Protein AF-A0A1W1DWA9-F1 (afdb_monomer_lite)

Radius of gyration: 19.68 Å; chains: 1; bounding box: 43×54×52 Å

Structure (mmCIF, N/CA/C/O backbone):
data_AF-A0A1W1DWA9-F1
#
_entry.id   AF-A0A1W1DWA9-F1
#
loop_
_atom_site.group_PDB
_atom_site.id
_atom_site.type_symbol
_atom_site.label_atom_id
_atom_site.label_alt_id
_atom_site.label_comp_id
_atom_site.label_asym_id
_atom_site.label_entity_id
_atom_site.label_seq_id
_atom_site.pdbx_PDB_ins_code
_atom_site.Cartn_x
_atom_site.Cartn_y
_atom_site.Cartn_z
_atom_site.occupancy
_atom_site.B_iso_or_equiv
_atom_site.auth_seq_id
_atom_site.auth_comp_id
_atom_site.auth_asym_id
_atom_site.auth_atom_id
_atom_site.pdbx_PDB_model_num
ATOM 1 N N . MET A 1 1 ? 14.592 -28.188 -2.098 1.00 59.09 1 MET A N 1
ATOM 2 C CA . MET A 1 1 ? 14.121 -27.737 -0.768 1.00 59.09 1 MET A CA 1
ATOM 3 C C . MET A 1 1 ? 12.670 -28.142 -0.540 1.00 59.09 1 MET A C 1
ATOM 5 O O . MET A 1 1 ? 12.409 -28.670 0.526 1.00 59.09 1 MET A O 1
ATOM 9 N N . GLY A 1 2 ? 11.784 -28.010 -1.541 1.00 69.12 2 GLY A N 1
ATOM 10 C CA . GLY A 1 2 ? 10.411 -28.552 -1.508 1.00 69.12 2 GLY A CA 1
ATOM 11 C C . GLY A 1 2 ? 10.329 -30.020 -1.074 1.00 69.12 2 GLY A C 1
ATOM 12 O O . GLY A 1 2 ? 9.732 -30.290 -0.046 1.00 69.12 2 GLY A O 1
ATOM 13 N N . ASP A 1 3 ? 11.073 -30.928 -1.719 1.00 77.44 3 ASP A N 1
ATOM 14 C CA . ASP A 1 3 ? 11.082 -32.356 -1.337 1.00 77.44 3 ASP A CA 1
ATOM 15 C C . ASP A 1 3 ? 11.445 -32.626 0.137 1.00 77.44 3 ASP A C 1
ATOM 17 O O . ASP A 1 3 ? 11.017 -33.627 0.705 1.00 77.44 3 ASP A O 1
ATOM 21 N N . LEU A 1 4 ? 12.239 -31.745 0.763 1.00 78.56 4 LEU A N 1
ATOM 22 C CA . LEU A 1 4 ? 12.633 -31.853 2.174 1.00 78.56 4 LEU A CA 1
ATOM 23 C C . LEU A 1 4 ? 11.559 -31.304 3.128 1.00 78.56 4 LEU A C 1
ATOM 25 O O . LEU A 1 4 ? 11.488 -31.730 4.277 1.00 78.56 4 LEU A O 1
ATOM 29 N N . LEU A 1 5 ? 10.760 -30.336 2.673 1.00 79.81 5 LEU A N 1
ATOM 30 C CA . LEU A 1 5 ? 9.590 -29.842 3.404 1.00 79.81 5 LEU A CA 1
ATOM 31 C C . LEU A 1 5 ? 8.450 -30.860 3.306 1.00 79.81 5 LEU A C 1
ATOM 33 O O . LEU A 1 5 ? 7.840 -31.201 4.316 1.00 79.81 5 LEU A O 1
ATOM 37 N N . ASP A 1 6 ? 8.222 -31.400 2.107 1.00 79.19 6 ASP A N 1
ATOM 38 C CA . ASP A 1 6 ? 7.145 -32.350 1.819 1.00 79.19 6 ASP A CA 1
ATOM 39 C C . ASP A 1 6 ? 7.340 -33.679 2.552 1.00 79.19 6 ASP A C 1
ATOM 41 O O . ASP A 1 6 ? 6.387 -34.251 3.081 1.00 79.19 6 ASP A O 1
ATOM 45 N N . ASN A 1 7 ? 8.584 -34.160 2.647 1.00 86.00 7 ASN A N 1
ATOM 46 C CA . ASN A 1 7 ? 8.911 -35.346 3.439 1.00 86.00 7 ASN A CA 1
ATOM 47 C C . ASN A 1 7 ? 9.147 -35.040 4.933 1.00 86.00 7 ASN A C 1
ATOM 49 O O . ASN A 1 7 ? 9.609 -35.919 5.662 1.00 86.00 7 ASN A O 1
ATOM 53 N N . GLN A 1 8 ? 8.861 -33.807 5.373 1.00 77.81 8 GLN A N 1
ATOM 54 C CA . GLN A 1 8 ? 9.018 -33.317 6.748 1.00 77.81 8 GLN A CA 1
ATOM 55 C C . GLN A 1 8 ? 10.433 -33.484 7.327 1.00 77.81 8 GLN A C 1
ATOM 57 O O . GLN A 1 8 ? 10.616 -33.483 8.544 1.00 77.81 8 GLN A O 1
ATOM 62 N N . SER A 1 9 ? 11.456 -33.614 6.477 1.00 80.88 9 SER A N 1
ATOM 63 C CA . SER A 1 9 ? 12.855 -33.658 6.924 1.00 80.88 9 SER A CA 1
ATOM 64 C C . SER A 1 9 ? 13.345 -32.296 7.413 1.00 80.88 9 SER A C 1
ATOM 66 O O . SER A 1 9 ? 14.311 -32.236 8.173 1.00 80.88 9 SER A O 1
ATOM 68 N N . ILE A 1 10 ? 12.704 -31.206 6.979 1.00 80.75 10 ILE A N 1
ATOM 69 C CA . ILE A 1 10 ? 12.910 -29.848 7.491 1.00 80.75 10 ILE A CA 1
ATOM 70 C C . ILE A 1 10 ? 11.557 -29.167 7.738 1.00 80.75 10 ILE A C 1
ATOM 72 O O . ILE A 1 10 ? 10.589 -29.428 7.026 1.00 80.75 10 ILE A O 1
ATOM 76 N N . SER A 1 11 ? 11.502 -28.259 8.712 1.00 80.81 11 SER A N 1
ATOM 77 C CA . SER A 1 11 ? 10.389 -27.327 8.921 1.00 80.81 11 SER A CA 1
ATOM 78 C C . SER A 1 11 ? 10.879 -25.885 8.769 1.00 80.81 11 SER A C 1
ATOM 80 O O . SER A 1 11 ? 12.050 -25.584 9.008 1.00 80.81 11 SER A O 1
ATOM 82 N N . ILE A 1 12 ? 9.988 -24.990 8.341 1.00 76.38 12 ILE A N 1
ATOM 83 C CA . ILE A 1 12 ? 10.240 -23.546 8.301 1.00 76.38 12 ILE A CA 1
ATOM 84 C C . ILE A 1 12 ? 9.225 -22.881 9.224 1.00 76.38 12 ILE A C 1
ATOM 86 O O . ILE A 1 12 ? 8.021 -22.971 8.991 1.00 76.38 12 ILE A O 1
ATOM 90 N N . GLU A 1 13 ? 9.721 -22.197 10.251 1.00 75.50 13 GLU A N 1
ATOM 91 C CA . GLU A 1 13 ? 8.924 -21.344 11.131 1.00 75.50 13 GLU A CA 1
ATOM 92 C C . GLU A 1 13 ? 9.212 -19.879 10.793 1.00 75.50 13 GLU A C 1
ATOM 94 O O . GLU A 1 13 ? 10.367 -19.452 10.742 1.00 75.50 13 GLU A O 1
ATOM 99 N N . ASN A 1 14 ? 8.164 -19.100 10.525 1.00 65.12 14 ASN A N 1
ATOM 100 C CA . ASN A 1 14 ? 8.302 -17.672 10.266 1.00 65.12 14 ASN A CA 1
ATOM 101 C C . ASN A 1 14 ? 8.063 -16.897 11.566 1.00 65.12 14 ASN A C 1
ATOM 103 O O . ASN A 1 14 ? 6.956 -16.894 12.100 1.00 65.12 14 ASN A O 1
ATOM 107 N N . HIS A 1 15 ? 9.098 -16.226 12.066 1.00 69.94 15 HIS A N 1
ATOM 108 C CA . HIS A 1 15 ? 9.027 -15.412 13.279 1.00 69.94 15 HIS A CA 1
ATOM 109 C C . HIS A 1 15 ? 8.660 -13.965 12.931 1.00 69.94 15 HIS A C 1
ATOM 111 O O . HIS A 1 15 ? 9.479 -13.053 13.058 1.00 69.94 15 HIS A O 1
ATOM 117 N N . ILE A 1 16 ? 7.426 -13.759 12.464 1.00 67.25 16 ILE A N 1
ATOM 118 C CA . ILE A 1 16 ? 6.889 -12.411 12.252 1.00 67.25 16 ILE A CA 1
ATOM 119 C C . ILE A 1 16 ? 6.524 -11.828 13.619 1.00 67.25 16 ILE A C 1
ATOM 121 O O . ILE A 1 16 ? 5.722 -12.400 14.355 1.00 67.25 16 ILE A O 1
ATOM 125 N N . THR A 1 17 ? 7.116 -10.687 13.958 1.00 67.12 17 THR A N 1
ATOM 126 C CA . THR A 1 17 ? 6.734 -9.881 15.125 1.00 67.12 17 THR A CA 1
ATOM 127 C C . THR A 1 17 ? 6.211 -8.528 14.653 1.00 67.12 17 THR A C 1
ATOM 129 O O . THR A 1 17 ? 6.457 -8.140 13.510 1.00 67.12 17 THR A O 1
ATOM 132 N N . PHE A 1 18 ? 5.524 -7.786 15.530 1.00 62.16 18 PHE A N 1
ATOM 133 C CA . PHE A 1 18 ? 5.069 -6.420 15.231 1.00 62.16 18 PHE A CA 1
ATOM 134 C C . PHE A 1 18 ? 6.214 -5.519 14.734 1.00 62.16 18 PHE A C 1
ATOM 136 O O . PHE A 1 18 ? 6.039 -4.764 13.784 1.00 62.16 18 PHE A O 1
ATOM 143 N N . ASP A 1 19 ? 7.407 -5.667 15.314 1.00 59.59 19 ASP A N 1
ATOM 144 C CA . ASP A 1 19 ? 8.582 -4.859 14.969 1.00 59.59 19 ASP A CA 1
ATOM 145 C C . ASP A 1 19 ? 9.379 -5.405 13.771 1.00 59.59 19 ASP A C 1
ATOM 147 O O . ASP A 1 19 ? 10.327 -4.765 13.309 1.00 59.59 19 ASP A O 1
ATOM 151 N N . ASN A 1 20 ? 9.033 -6.594 13.260 1.00 66.50 20 ASN A N 1
ATOM 152 C CA . ASN A 1 20 ? 9.785 -7.268 12.207 1.00 66.50 20 ASN A CA 1
ATOM 153 C C . ASN A 1 20 ? 8.895 -7.744 11.053 1.00 66.50 20 ASN A C 1
ATOM 155 O O . ASN A 1 20 ? 8.665 -8.936 10.847 1.00 66.50 20 ASN A O 1
ATOM 159 N N . LEU A 1 21 ? 8.483 -6.784 10.226 1.00 70.75 21 LEU A N 1
ATOM 160 C CA . LEU A 1 21 ? 7.798 -7.029 8.952 1.00 70.75 21 LEU A CA 1
ATOM 161 C C . LEU A 1 21 ? 8.767 -7.337 7.793 1.00 70.75 21 LEU A C 1
ATOM 163 O O . LEU A 1 21 ? 8.367 -7.338 6.625 1.00 70.75 21 LEU A O 1
ATOM 167 N N . SER A 1 22 ? 10.051 -7.597 8.081 1.00 77.56 22 SER A N 1
ATOM 168 C CA . SER A 1 22 ? 11.055 -7.855 7.038 1.00 77.56 22 SER A CA 1
ATOM 169 C C . SER A 1 22 ? 10.714 -9.078 6.186 1.00 77.56 22 SER A C 1
ATOM 171 O O . SER A 1 22 ? 10.992 -9.053 4.991 1.00 77.56 22 SER A O 1
ATOM 173 N N . SER A 1 23 ? 10.034 -10.085 6.747 1.00 82.75 23 SER A N 1
ATOM 174 C CA . SER A 1 23 ? 9.575 -11.269 6.011 1.00 82.75 23 SER A CA 1
ATOM 175 C C . SER A 1 23 ? 8.598 -10.917 4.885 1.00 82.75 23 SER A C 1
ATOM 177 O O . SER A 1 23 ? 8.730 -11.439 3.781 1.00 82.75 23 SER A O 1
ATOM 179 N N . VAL A 1 24 ? 7.648 -10.006 5.130 1.00 85.31 24 VAL A N 1
ATOM 180 C CA . VAL A 1 24 ? 6.673 -9.570 4.111 1.00 85.31 24 VAL A CA 1
ATOM 181 C C . VAL A 1 24 ? 7.372 -8.749 3.030 1.00 85.31 24 V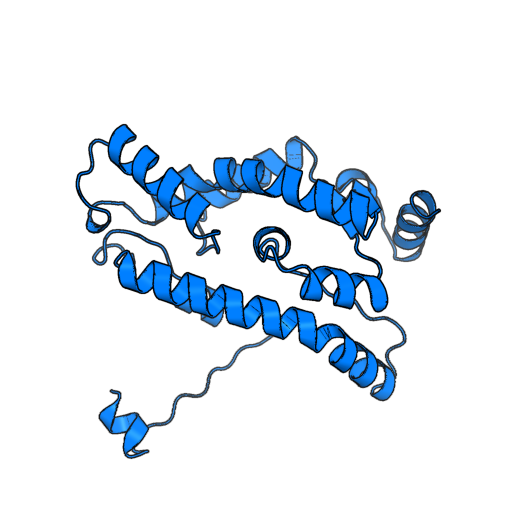AL A C 1
ATOM 183 O O . VAL A 1 24 ? 7.162 -8.976 1.843 1.00 85.31 24 VAL A O 1
ATOM 186 N N . SER A 1 25 ? 8.266 -7.846 3.437 1.00 87.25 25 SER A N 1
ATOM 187 C CA . SER A 1 25 ? 9.081 -7.047 2.515 1.00 87.25 25 SER A CA 1
ATOM 188 C C . SER A 1 25 ? 9.969 -7.930 1.623 1.00 87.25 25 SER A C 1
ATOM 190 O O . SER A 1 25 ? 9.995 -7.769 0.403 1.00 87.25 25 SER A O 1
ATOM 192 N N . ALA A 1 26 ? 10.650 -8.918 2.212 1.00 88.31 26 ALA A N 1
ATOM 193 C CA . ALA A 1 26 ? 11.493 -9.871 1.495 1.00 88.31 26 ALA A CA 1
ATOM 194 C C . ALA A 1 26 ? 10.686 -10.768 0.547 1.00 88.31 26 ALA A C 1
ATOM 196 O O . ALA A 1 26 ? 11.154 -11.067 -0.552 1.00 88.31 26 ALA A O 1
ATOM 197 N N . PHE A 1 27 ? 9.476 -11.171 0.951 1.00 92.81 27 PHE A N 1
ATOM 198 C CA . PHE A 1 27 ? 8.551 -11.873 0.070 1.00 92.81 27 PHE A CA 1
ATOM 199 C C . PHE A 1 27 ? 8.193 -10.997 -1.130 1.00 92.81 27 PHE A C 1
ATOM 201 O O . PHE A 1 27 ? 8.440 -11.409 -2.255 1.00 92.81 27 PHE A O 1
ATOM 208 N N . LEU A 1 28 ? 7.691 -9.782 -0.915 1.00 94.69 28 LEU A N 1
ATOM 209 C CA . LEU A 1 28 ? 7.229 -8.915 -1.999 1.00 94.69 28 LEU A CA 1
ATOM 210 C C . LEU A 1 28 ? 8.341 -8.609 -3.016 1.00 94.69 28 LEU A C 1
ATOM 212 O O . LEU A 1 28 ? 8.139 -8.719 -4.224 1.00 94.69 28 LEU A O 1
ATOM 216 N N . GLY A 1 29 ? 9.545 -8.315 -2.518 1.00 96.31 29 GLY A N 1
ATOM 217 C CA . GLY A 1 29 ? 10.725 -8.076 -3.342 1.00 96.31 29 GLY A CA 1
ATOM 218 C C . GLY A 1 29 ? 10.607 -6.838 -4.237 1.00 96.31 29 GLY A C 1
ATOM 219 O O . GLY A 1 29 ? 9.769 -5.961 -4.039 1.00 96.31 29 GLY A O 1
ATOM 220 N N . LYS A 1 30 ? 11.505 -6.730 -5.215 1.00 97.81 30 LYS A N 1
ATOM 221 C CA . LYS A 1 30 ? 11.533 -5.622 -6.180 1.00 97.81 30 LYS A CA 1
ATOM 222 C C . LYS A 1 30 ? 11.677 -6.200 -7.574 1.00 97.81 30 LYS A C 1
ATOM 224 O O . LYS A 1 30 ? 12.456 -7.126 -7.761 1.00 97.81 30 LYS A O 1
ATOM 229 N N . VAL A 1 31 ? 10.964 -5.658 -8.548 1.00 98.19 31 VAL A N 1
ATOM 230 C CA . VAL A 1 31 ? 11.095 -6.085 -9.943 1.00 98.19 31 VAL A CA 1
ATOM 231 C C . VAL A 1 31 ? 12.438 -5.640 -10.529 1.00 98.19 31 VAL A C 1
ATOM 233 O O . VAL A 1 31 ? 12.892 -4.528 -10.263 1.00 98.19 31 VAL A O 1
ATOM 236 N N . GLY A 1 32 ? 13.080 -6.494 -11.326 1.00 98.06 32 GLY A N 1
ATOM 237 C CA . GLY A 1 32 ? 14.270 -6.113 -12.086 1.00 98.06 32 GLY A CA 1
ATOM 238 C C . GLY A 1 32 ? 15.324 -7.208 -12.172 1.00 98.06 32 GLY A C 1
ATOM 239 O O . GLY A 1 32 ? 15.013 -8.396 -12.126 1.00 98.06 32 GLY A O 1
ATOM 240 N N . ASN A 1 33 ? 16.581 -6.799 -12.313 1.00 98.12 33 ASN A N 1
ATOM 241 C CA . ASN A 1 33 ? 17.725 -7.676 -12.521 1.00 98.12 33 ASN A CA 1
ATOM 242 C C . ASN A 1 33 ? 17.946 -8.648 -11.339 1.00 98.12 33 ASN A C 1
ATOM 244 O O . ASN A 1 33 ? 18.290 -8.188 -10.244 1.00 98.12 33 ASN A O 1
ATOM 248 N N . PRO A 1 34 ? 17.844 -9.978 -11.549 1.00 96.69 34 PRO A N 1
ATOM 249 C CA . PRO A 1 34 ? 18.098 -10.976 -10.507 1.00 96.69 34 PRO A CA 1
ATOM 250 C C . PRO A 1 34 ? 19.500 -10.923 -9.894 1.00 96.69 34 PRO A C 1
ATOM 252 O O . PRO A 1 34 ? 19.655 -11.171 -8.701 1.00 96.69 34 PRO A O 1
ATOM 255 N N . GLU A 1 35 ? 20.517 -10.529 -10.663 1.00 96.88 35 GLU A N 1
ATOM 256 C CA . GLU A 1 35 ? 21.892 -10.374 -10.165 1.00 96.88 35 GLU A CA 1
ATOM 257 C C . GLU A 1 35 ? 22.036 -9.194 -9.189 1.00 96.88 35 G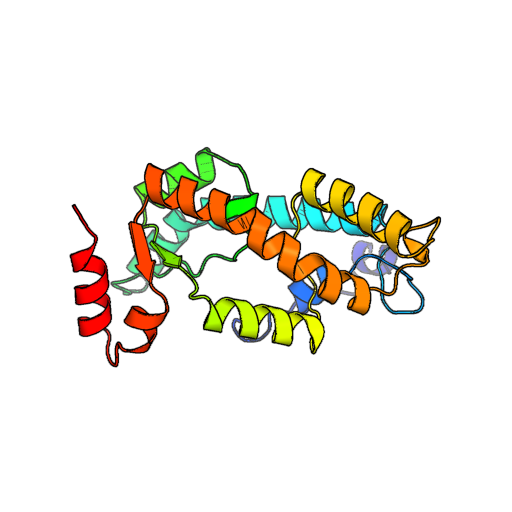LU A C 1
ATOM 259 O O . GLU A 1 35 ? 23.009 -9.114 -8.444 1.00 96.88 35 GLU A O 1
ATOM 264 N N . GLN A 1 36 ? 21.053 -8.289 -9.164 1.00 96.56 36 GLN A N 1
ATOM 265 C CA . GLN A 1 36 ? 20.973 -7.147 -8.248 1.00 96.56 36 GLN A CA 1
ATOM 266 C C . GLN A 1 36 ? 19.874 -7.333 -7.187 1.00 96.56 36 GLN A C 1
ATOM 268 O O . GLN A 1 36 ? 19.433 -6.366 -6.569 1.00 96.56 36 GLN A O 1
ATOM 273 N N . GLY A 1 37 ? 19.409 -8.571 -6.979 1.00 94.88 37 GLY A N 1
ATOM 274 C CA . GLY A 1 37 ? 18.348 -8.888 -6.019 1.00 94.88 37 GLY A CA 1
ATOM 275 C C . GLY A 1 37 ? 16.935 -8.551 -6.506 1.00 94.88 37 GLY A C 1
ATOM 276 O O . GLY A 1 37 ? 16.020 -8.435 -5.690 1.00 94.88 37 GLY A O 1
ATOM 277 N N . GLY A 1 38 ? 16.757 -8.365 -7.815 1.00 97.38 38 GLY A N 1
ATOM 278 C CA . GLY A 1 38 ? 15.457 -8.187 -8.451 1.00 97.38 38 GLY A CA 1
ATOM 279 C C . GLY A 1 38 ? 14.724 -9.504 -8.707 1.00 97.38 38 GLY A C 1
ATOM 280 O O . GLY A 1 38 ? 15.312 -10.583 -8.745 1.00 97.38 38 GLY A O 1
ATOM 281 N N . LEU A 1 39 ? 13.417 -9.412 -8.906 1.00 98.19 39 LEU A N 1
ATOM 282 C CA . LEU A 1 39 ? 12.557 -10.515 -9.303 1.00 98.19 39 LEU A CA 1
ATOM 283 C C . LEU A 1 39 ? 12.224 -10.410 -10.799 1.00 98.19 39 LEU A C 1
ATOM 285 O O . LEU A 1 39 ? 11.939 -9.307 -11.285 1.00 98.19 39 LEU A O 1
ATOM 289 N N . PRO A 1 40 ? 12.200 -11.545 -11.526 1.00 97.19 40 PRO A N 1
ATOM 290 C CA . PRO A 1 40 ? 11.576 -11.616 -12.842 1.00 97.19 40 PRO A CA 1
ATOM 291 C C . PRO A 1 40 ? 10.125 -11.125 -12.788 1.00 97.19 40 PRO A C 1
ATOM 293 O O . PRO A 1 40 ? 9.449 -11.313 -11.777 1.00 97.19 40 PRO A O 1
ATOM 296 N N . ILE A 1 41 ? 9.638 -10.527 -13.879 1.00 96.88 41 ILE A N 1
ATOM 297 C CA . ILE A 1 41 ? 8.304 -9.907 -13.919 1.00 96.88 41 ILE A CA 1
ATOM 298 C C . ILE A 1 41 ? 7.182 -10.873 -13.522 1.00 96.88 41 ILE A C 1
ATOM 300 O O . ILE A 1 41 ? 6.345 -10.504 -12.709 1.00 96.88 41 ILE A O 1
ATOM 304 N N . ASP A 1 42 ? 7.206 -12.111 -14.018 1.00 97.12 42 ASP A N 1
ATOM 305 C CA . ASP A 1 42 ? 6.148 -13.091 -13.743 1.00 97.12 42 ASP A CA 1
ATOM 306 C C . ASP A 1 42 ? 6.073 -13.441 -12.251 1.00 97.12 42 ASP A C 1
ATOM 308 O O . ASP A 1 42 ? 4.993 -13.453 -11.662 1.00 97.12 42 ASP A O 1
ATOM 312 N N . GLU A 1 43 ? 7.231 -13.648 -11.618 1.00 97.94 43 GLU A N 1
ATOM 313 C CA . GLU A 1 43 ? 7.325 -13.916 -10.182 1.00 97.94 43 GLU A CA 1
ATOM 314 C C . GLU A 1 43 ? 6.908 -12.687 -9.368 1.00 97.94 43 GLU A C 1
ATOM 316 O O . GLU A 1 43 ? 6.141 -12.803 -8.415 1.00 97.94 43 GLU A O 1
ATOM 321 N N . PHE A 1 44 ? 7.362 -11.493 -9.759 1.00 98.25 44 PHE A N 1
ATOM 322 C CA . PHE A 1 44 ? 6.975 -10.255 -9.091 1.00 98.25 44 PHE A CA 1
ATOM 323 C C . PHE A 1 44 ? 5.455 -10.048 -9.146 1.00 98.25 44 PHE A C 1
ATOM 325 O O . PHE A 1 44 ? 4.819 -9.881 -8.110 1.00 98.25 44 PHE A O 1
ATOM 332 N N . THR A 1 45 ? 4.842 -10.142 -10.328 1.00 97.81 45 THR A N 1
ATOM 333 C CA . THR A 1 45 ? 3.388 -10.017 -10.510 1.00 97.81 45 THR A CA 1
ATOM 334 C C . THR A 1 45 ? 2.610 -11.099 -9.759 1.00 97.81 45 THR A C 1
ATOM 336 O O . THR A 1 45 ? 1.552 -10.815 -9.187 1.00 97.81 45 THR A O 1
ATOM 339 N N . HIS A 1 46 ? 3.128 -12.327 -9.697 1.00 98.12 46 HIS A N 1
ATOM 340 C CA . HIS A 1 46 ? 2.524 -13.385 -8.894 1.00 98.12 46 HIS A CA 1
ATOM 341 C C . HIS A 1 46 ? 2.502 -13.017 -7.402 1.00 98.12 46 HIS A C 1
ATOM 343 O O . HIS A 1 46 ? 1.443 -13.058 -6.773 1.00 98.12 46 HIS A O 1
ATOM 349 N N . ARG A 1 47 ? 3.632 -12.562 -6.846 1.00 97.94 47 ARG A N 1
ATOM 350 C CA . ARG A 1 47 ? 3.713 -12.139 -5.437 1.00 97.94 47 ARG A CA 1
ATOM 351 C C . ARG A 1 47 ? 2.867 -10.908 -5.134 1.00 97.94 47 ARG A C 1
ATOM 353 O O . ARG A 1 47 ? 2.244 -10.854 -4.077 1.00 97.94 47 ARG A O 1
ATOM 360 N N . GLN A 1 48 ? 2.782 -9.963 -6.070 1.00 97.75 48 GLN A N 1
ATOM 361 C CA . GLN A 1 48 ? 1.869 -8.820 -5.998 1.00 97.75 48 GLN A CA 1
ATOM 362 C C . GLN A 1 48 ? 0.406 -9.268 -5.859 1.00 97.75 48 GLN A C 1
ATOM 364 O O . GLN A 1 48 ? -0.332 -8.722 -5.041 1.00 97.75 48 GLN A O 1
ATOM 369 N N . THR A 1 49 ? 0.001 -10.287 -6.621 1.00 97.12 49 THR A N 1
ATOM 370 C CA . THR A 1 49 ? -1.359 -10.846 -6.573 1.00 97.12 49 THR A CA 1
ATOM 371 C C . THR A 1 49 ? -1.637 -11.512 -5.228 1.00 97.12 49 THR A C 1
ATOM 373 O O . THR A 1 49 ? -2.633 -11.192 -4.586 1.00 97.12 49 THR A O 1
ATOM 376 N N . LEU A 1 50 ? -0.717 -12.360 -4.757 1.00 97.38 50 LEU A N 1
ATOM 377 C CA . LEU A 1 50 ? -0.834 -13.013 -3.450 1.00 97.38 50 LEU A CA 1
ATOM 378 C C . LEU A 1 50 ? -0.888 -12.000 -2.301 1.00 97.38 50 LEU A C 1
ATOM 380 O O . LEU A 1 50 ? -1.673 -12.159 -1.370 1.00 97.38 50 LEU A O 1
ATOM 384 N N . HIS A 1 51 ? -0.083 -10.936 -2.369 1.00 95.88 51 HIS A N 1
ATOM 385 C CA . HIS A 1 51 ? -0.125 -9.865 -1.377 1.00 95.88 51 HIS A CA 1
ATOM 386 C C . HIS A 1 51 ? -1.475 -9.142 -1.385 1.00 95.88 51 HIS A C 1
ATOM 388 O O . HIS A 1 51 ? -2.045 -8.938 -0.321 1.00 95.88 51 HIS A O 1
ATOM 394 N N . ARG A 1 52 ? -2.031 -8.821 -2.563 1.00 96.38 52 ARG A N 1
ATOM 395 C CA . ARG A 1 52 ? -3.373 -8.224 -2.668 1.00 96.38 52 ARG A CA 1
ATOM 396 C C . ARG A 1 52 ? -4.440 -9.115 -2.032 1.00 96.38 52 ARG A C 1
ATOM 398 O O . ARG A 1 52 ? -5.283 -8.617 -1.296 1.00 96.38 52 ARG A O 1
ATOM 405 N N . GLU A 1 53 ? -4.421 -10.414 -2.321 1.00 96.56 53 GLU A N 1
ATOM 406 C CA . GLU A 1 53 ? -5.369 -11.375 -1.741 1.00 96.56 53 GLU A CA 1
ATOM 407 C C . GLU A 1 53 ? -5.240 -11.442 -0.214 1.00 96.56 53 GLU A C 1
ATOM 409 O O . GLU A 1 53 ? -6.247 -11.422 0.496 1.00 96.56 53 GLU A O 1
ATOM 414 N N . ALA A 1 54 ? -4.007 -11.466 0.298 1.00 95.00 54 ALA A N 1
ATOM 415 C CA . ALA A 1 54 ? -3.745 -11.439 1.731 1.00 95.00 54 ALA A CA 1
ATOM 416 C C . ALA A 1 54 ? -4.235 -10.136 2.385 1.00 95.00 54 ALA A C 1
ATOM 418 O O . ALA A 1 54 ? -4.875 -10.195 3.432 1.00 95.00 54 ALA A O 1
ATOM 419 N N . GLU A 1 55 ? -3.995 -8.979 1.765 1.00 95.56 55 GLU A N 1
ATOM 420 C CA . GLU A 1 55 ? -4.470 -7.676 2.246 1.00 95.56 55 GLU A CA 1
ATOM 421 C C . GLU A 1 55 ? -6.003 -7.609 2.281 1.00 95.56 55 GLU A C 1
ATOM 423 O O . GLU A 1 55 ? -6.569 -7.194 3.289 1.00 95.56 55 GLU A O 1
ATOM 428 N N . VAL A 1 56 ? -6.689 -8.077 1.228 1.00 97.38 56 VAL A N 1
ATOM 429 C CA . VAL A 1 56 ? -8.163 -8.148 1.192 1.00 97.38 56 VAL A CA 1
ATOM 430 C C . VAL A 1 56 ? -8.694 -8.980 2.356 1.00 97.38 56 VAL A C 1
ATOM 432 O O . VAL A 1 56 ? -9.545 -8.506 3.106 1.00 97.38 56 VAL A O 1
ATOM 435 N N . ASN A 1 57 ? -8.170 -10.194 2.543 1.00 97.00 57 ASN A N 1
ATOM 436 C CA . ASN A 1 57 ? -8.606 -11.063 3.637 1.00 97.00 57 ASN A CA 1
ATOM 437 C C . ASN A 1 57 ? -8.303 -10.440 5.008 1.00 97.00 57 ASN A C 1
ATOM 439 O O . ASN A 1 57 ? -9.166 -10.432 5.878 1.00 97.00 57 ASN A O 1
ATOM 443 N N . THR A 1 58 ? -7.126 -9.829 5.172 1.00 95.31 58 THR A N 1
ATOM 444 C CA . THR A 1 58 ? -6.728 -9.162 6.423 1.00 95.31 58 THR A CA 1
ATOM 445 C C . THR A 1 58 ? -7.689 -8.030 6.786 1.00 95.31 58 THR A C 1
ATOM 447 O O . THR A 1 58 ? -8.059 -7.886 7.949 1.00 95.31 58 THR A O 1
ATOM 450 N N . MET A 1 59 ? -8.133 -7.238 5.806 1.00 97.62 59 MET A N 1
ATOM 451 C CA . MET A 1 59 ? -9.107 -6.172 6.054 1.00 97.62 59 MET A CA 1
ATOM 452 C C . MET A 1 59 ? -10.509 -6.715 6.359 1.00 97.62 59 MET A C 1
ATOM 454 O O . MET A 1 59 ? -11.220 -6.130 7.172 1.00 97.62 59 MET A O 1
ATOM 458 N N . LEU A 1 60 ? -10.905 -7.838 5.753 1.00 97.94 60 LEU A N 1
ATOM 459 C CA . LEU A 1 60 ? -12.178 -8.505 6.056 1.00 97.94 60 LEU A CA 1
ATOM 460 C C . LEU A 1 60 ? -12.186 -9.188 7.434 1.00 97.94 60 LEU A C 1
ATOM 462 O O . LEU A 1 60 ? -13.259 -9.363 8.006 1.00 97.94 60 LEU A O 1
ATOM 466 N N . ASP A 1 61 ? -11.021 -9.511 7.997 1.00 97.44 61 ASP A N 1
ATOM 467 C CA . ASP A 1 61 ? -10.893 -10.059 9.354 1.00 97.44 61 ASP A CA 1
ATOM 468 C C . ASP A 1 61 ? -11.017 -8.982 10.454 1.00 97.44 61 ASP A C 1
ATOM 470 O O . ASP A 1 61 ? -11.160 -9.311 11.637 1.00 97.44 61 ASP A O 1
ATOM 474 N N . VAL A 1 62 ? -10.984 -7.687 10.106 1.00 98.00 62 VAL A N 1
ATOM 475 C CA . VAL A 1 62 ? -11.024 -6.567 11.070 1.00 98.00 62 VAL A CA 1
ATOM 476 C C . VAL A 1 62 ? -12.184 -6.663 12.075 1.00 98.00 62 VAL A C 1
ATOM 478 O O . VAL A 1 62 ? -11.911 -6.526 13.271 1.00 98.00 62 VAL A O 1
ATOM 481 N N . PRO A 1 63 ? -13.442 -6.957 11.683 1.00 97.81 63 PRO A N 1
ATOM 482 C CA . PRO A 1 63 ? -14.541 -7.133 12.636 1.00 97.81 63 PRO A CA 1
ATOM 483 C C . PRO A 1 63 ? -14.253 -8.204 13.696 1.00 97.81 63 PRO A C 1
ATOM 485 O O . PRO A 1 63 ? -14.465 -7.985 14.889 1.00 97.81 63 PRO A O 1
ATOM 488 N N . GLN A 1 64 ? -13.676 -9.337 13.288 1.00 97.31 64 GLN A N 1
ATOM 489 C CA . GLN A 1 64 ? -13.318 -10.416 14.207 1.00 97.31 64 GLN A CA 1
ATOM 490 C C . GLN A 1 64 ? -12.203 -9.988 15.175 1.00 97.31 64 GLN A C 1
ATOM 492 O O . GLN A 1 64 ? -12.226 -10.346 16.357 1.00 97.31 64 GLN A O 1
ATOM 497 N N . PHE A 1 65 ? -11.225 -9.208 14.706 1.00 96.00 65 PHE A N 1
ATOM 498 C CA . PHE A 1 65 ? -10.182 -8.658 15.573 1.00 96.00 65 PHE A CA 1
ATOM 499 C C . PHE A 1 65 ? -10.728 -7.637 16.576 1.00 96.00 65 PHE A C 1
ATOM 501 O O . PHE A 1 65 ? -10.287 -7.644 17.729 1.00 96.00 65 PHE A O 1
ATOM 508 N N . ILE A 1 66 ? -11.716 -6.827 16.188 1.00 96.81 66 ILE A N 1
ATOM 509 C CA . ILE A 1 66 ? -12.414 -5.913 17.102 1.00 96.81 66 ILE A CA 1
ATOM 510 C C . ILE A 1 66 ? -13.083 -6.712 18.226 1.00 96.81 66 ILE A C 1
ATOM 512 O O . ILE A 1 66 ? -12.804 -6.457 19.400 1.00 96.81 66 ILE A O 1
ATOM 516 N N . GLU A 1 67 ? -13.878 -7.735 17.894 1.00 96.19 67 GLU A N 1
ATOM 517 C CA . GLU A 1 67 ? -14.543 -8.593 18.887 1.00 96.19 67 GLU A CA 1
ATOM 518 C C . GLU A 1 67 ? -13.541 -9.267 19.832 1.00 96.19 67 GLU A C 1
ATOM 520 O O . GLU A 1 67 ? -13.712 -9.268 21.055 1.00 96.19 67 GLU A O 1
ATOM 525 N N . LYS A 1 68 ? -12.454 -9.808 19.275 1.00 95.12 68 LYS A N 1
ATOM 526 C CA . LYS A 1 68 ? -11.391 -10.448 20.054 1.00 95.12 68 LYS A CA 1
ATOM 527 C C . LYS A 1 68 ? -10.694 -9.460 20.989 1.00 95.12 68 LYS A C 1
ATOM 529 O O . LYS A 1 68 ? -10.389 -9.818 22.125 1.00 95.12 68 LYS A O 1
ATOM 534 N N . SER A 1 69 ? -10.445 -8.231 20.537 1.00 95.12 69 SER A N 1
ATOM 535 C CA . SER A 1 69 ? -9.808 -7.198 21.362 1.00 95.12 69 SER A CA 1
ATOM 536 C C . SER A 1 69 ? -10.694 -6.807 22.551 1.00 95.12 69 SER A C 1
ATOM 538 O O . SER A 1 69 ? -10.213 -6.743 23.685 1.00 95.12 69 SER A O 1
ATOM 540 N N . ALA A 1 70 ? -12.007 -6.689 22.332 1.00 94.31 70 ALA A N 1
ATOM 541 C CA . ALA A 1 70 ? -12.976 -6.438 23.392 1.00 94.31 70 ALA A CA 1
ATOM 542 C C . ALA A 1 70 ? -13.014 -7.583 24.420 1.00 94.31 70 ALA A C 1
ATOM 544 O O . ALA A 1 70 ? -13.005 -7.335 25.626 1.00 94.31 70 ALA A O 1
ATOM 545 N N . GLN A 1 71 ? -12.967 -8.845 23.972 1.00 95.19 71 GLN A N 1
ATOM 546 C CA . GLN A 1 71 ? -12.893 -10.016 24.865 1.00 95.19 71 GLN A CA 1
ATOM 547 C C . GLN A 1 71 ? -11.619 -10.042 25.724 1.00 95.19 71 GLN A C 1
ATOM 549 O O . GLN A 1 71 ? -11.613 -10.627 26.806 1.00 95.19 71 GLN A O 1
ATOM 554 N N . GLN A 1 72 ? -10.545 -9.402 25.261 1.00 94.12 72 GLN A N 1
ATOM 555 C CA . GLN A 1 72 ? -9.290 -9.247 25.998 1.00 94.12 72 GLN A CA 1
ATOM 556 C C . GLN A 1 72 ? -9.271 -8.008 26.912 1.00 94.12 72 GLN A C 1
ATOM 558 O O . GLN A 1 72 ? -8.272 -7.766 27.586 1.00 94.12 72 GLN A O 1
ATOM 563 N N . GLY A 1 73 ? -10.372 -7.249 26.977 1.00 94.56 73 GLY A N 1
ATOM 564 C CA . GLY A 1 73 ? -10.525 -6.084 27.850 1.00 94.56 73 GLY A CA 1
ATOM 565 C C . GLY A 1 73 ? -10.021 -4.766 27.257 1.00 94.56 73 GLY A C 1
ATOM 566 O O . GLY A 1 73 ? -9.862 -3.798 28.002 1.00 94.56 73 GLY A O 1
ATOM 567 N N . PHE A 1 74 ? -9.764 -4.702 25.947 1.00 93.81 74 PHE A N 1
ATOM 568 C CA . PHE A 1 74 ? -9.435 -3.448 25.269 1.00 93.81 74 PHE A CA 1
ATOM 569 C C . PHE A 1 74 ? -10.709 -2.684 24.889 1.00 93.81 74 PHE A C 1
ATOM 571 O O . PHE A 1 74 ? -11.636 -3.248 24.318 1.00 93.81 74 PHE A O 1
ATOM 578 N N . ASN A 1 75 ? -10.735 -1.381 25.183 1.00 89.88 75 ASN A N 1
ATOM 579 C CA . ASN A 1 75 ? -11.885 -0.513 24.894 1.00 89.88 75 ASN A CA 1
ATOM 580 C C . ASN A 1 75 ? -11.823 0.149 23.509 1.00 89.88 75 ASN A C 1
ATOM 582 O O . ASN A 1 75 ? -12.825 0.677 23.036 1.00 89.88 75 ASN A O 1
ATOM 586 N N . HIS A 1 76 ? -10.644 0.172 22.885 1.00 90.19 76 HIS A N 1
ATOM 587 C CA . HIS A 1 76 ? -10.393 0.863 21.624 1.00 90.19 76 HIS A CA 1
ATOM 588 C C . HIS A 1 76 ? -9.574 -0.029 20.698 1.00 90.19 76 HIS A C 1
ATOM 590 O O . HIS A 1 76 ? -8.674 -0.737 21.151 1.00 90.19 76 HIS A O 1
ATOM 596 N N . PHE A 1 77 ? -9.875 0.047 19.405 1.00 94.00 77 PHE A N 1
ATOM 597 C CA . PHE A 1 77 ? -9.195 -0.688 18.350 1.00 94.00 77 PHE A CA 1
ATOM 598 C C . PHE A 1 77 ? -8.739 0.295 17.271 1.00 94.00 77 PHE A C 1
ATOM 600 O O . PHE A 1 77 ? -9.512 1.156 16.855 1.00 94.00 77 PHE A O 1
ATOM 607 N N . ILE A 1 78 ? -7.488 0.169 16.829 1.00 93.88 78 ILE A N 1
ATOM 608 C CA . ILE A 1 78 ? -6.927 0.957 15.730 1.00 93.88 78 ILE A CA 1
ATOM 609 C C . ILE A 1 78 ? -6.498 -0.024 14.645 1.00 93.88 78 ILE A C 1
ATOM 611 O O . ILE A 1 78 ? -5.627 -0.860 14.879 1.00 93.88 78 ILE A O 1
ATOM 615 N N . ASN A 1 79 ? -7.105 0.098 13.466 1.00 95.25 79 ASN A N 1
ATOM 616 C CA . ASN A 1 79 ? -6.630 -0.571 12.264 1.00 95.25 79 ASN A CA 1
ATOM 617 C C . ASN A 1 79 ? -5.604 0.331 11.564 1.00 95.25 79 ASN A C 1
ATOM 619 O O . ASN A 1 79 ? -5.990 1.242 10.833 1.00 95.25 79 ASN A O 1
ATOM 623 N N . ASP A 1 80 ? -4.312 0.104 11.803 1.00 92.12 80 ASP A N 1
ATOM 624 C CA . ASP A 1 80 ? -3.240 0.778 11.058 1.00 92.12 80 ASP A CA 1
ATOM 625 C C . ASP A 1 80 ? -3.117 0.156 9.657 1.00 92.12 80 ASP A C 1
ATOM 627 O O . ASP A 1 80 ? -2.309 -0.742 9.410 1.00 92.12 80 ASP A O 1
ATOM 631 N N . ALA A 1 81 ? -4.014 0.566 8.758 1.00 91.62 81 ALA A N 1
ATOM 632 C CA . ALA A 1 81 ? -4.099 0.012 7.417 1.00 91.62 81 ALA A CA 1
ATOM 633 C C . ALA A 1 81 ? -2.924 0.470 6.540 1.00 91.62 81 ALA A C 1
ATOM 635 O O . ALA A 1 81 ? -2.563 1.649 6.489 1.00 91.62 81 ALA A O 1
ATOM 636 N N . GLY A 1 82 ? -2.359 -0.470 5.779 1.00 88.31 82 GLY A N 1
ATOM 637 C CA . GLY A 1 82 ? -1.306 -0.177 4.817 1.00 88.31 82 GLY A CA 1
ATOM 638 C C . GLY A 1 82 ? -1.767 0.791 3.724 1.00 88.31 82 GLY A C 1
ATOM 639 O O . GLY A 1 82 ? -2.936 0.838 3.340 1.00 88.31 82 GLY A O 1
ATOM 640 N N . GLY A 1 83 ? -0.823 1.535 3.139 1.00 89.06 83 GLY A N 1
ATOM 641 C CA . GLY A 1 83 ? -1.135 2.437 2.022 1.00 89.06 83 GLY A CA 1
ATOM 642 C C . GLY A 1 83 ? -1.635 1.727 0.749 1.00 89.06 83 GLY A C 1
ATOM 643 O O . GLY A 1 83 ? -2.144 2.363 -0.172 1.00 89.06 83 GLY A O 1
ATOM 644 N N . SER A 1 84 ? -1.493 0.404 0.695 1.00 92.12 84 SER A N 1
ATOM 645 C CA . SER A 1 84 ? -2.085 -0.496 -0.300 1.00 92.12 84 SER A CA 1
ATOM 646 C C . SER A 1 84 ? -3.611 -0.559 -0.232 1.00 92.12 84 SER A C 1
ATOM 648 O O . SER A 1 84 ? -4.213 -0.910 -1.243 1.00 92.12 84 SER A O 1
ATOM 650 N N . LEU A 1 85 ? -4.245 -0.197 0.895 1.00 95.88 85 LEU A N 1
ATOM 651 C CA . LEU A 1 85 ? -5.698 -0.304 1.078 1.00 95.88 85 LEU A CA 1
ATOM 652 C C . LEU A 1 85 ? -6.471 0.363 -0.068 1.00 95.88 85 LEU A C 1
ATOM 654 O O . LEU A 1 85 ? -7.415 -0.215 -0.594 1.00 95.88 85 LEU A O 1
ATOM 658 N N . CYS A 1 86 ? -6.034 1.549 -0.499 1.00 96.00 86 CYS A N 1
ATOM 659 C CA . CYS A 1 86 ? -6.696 2.302 -1.567 1.00 96.00 86 CYS A CA 1
ATOM 660 C C . CYS A 1 86 ? -6.587 1.670 -2.964 1.00 96.00 86 CYS A C 1
ATOM 662 O O . CYS A 1 86 ? -7.304 2.062 -3.882 1.00 96.00 86 CYS A O 1
ATOM 664 N N . GLU A 1 87 ? -5.687 0.705 -3.138 1.00 95.69 87 GLU A N 1
ATOM 665 C CA . GLU A 1 87 ? -5.439 -0.007 -4.392 1.00 95.69 87 GLU A CA 1
ATOM 666 C C . GLU A 1 87 ? -6.056 -1.414 -4.409 1.00 95.69 87 GLU A C 1
ATOM 668 O O . GLU A 1 87 ? -5.831 -2.171 -5.359 1.00 95.69 87 GLU A O 1
ATOM 673 N N . LEU A 1 88 ? -6.816 -1.799 -3.376 1.00 95.50 88 LEU A N 1
ATOM 674 C CA . LEU A 1 88 ? -7.525 -3.081 -3.380 1.00 95.50 88 LEU A CA 1
ATOM 675 C C . LEU A 1 88 ? -8.709 -3.067 -4.353 1.00 95.50 88 LEU A C 1
ATOM 677 O O . LEU A 1 88 ? -9.019 -4.110 -4.940 1.00 95.50 88 LEU A O 1
ATOM 681 N N . ASP A 1 89 ? -9.312 -1.886 -4.543 1.00 91.19 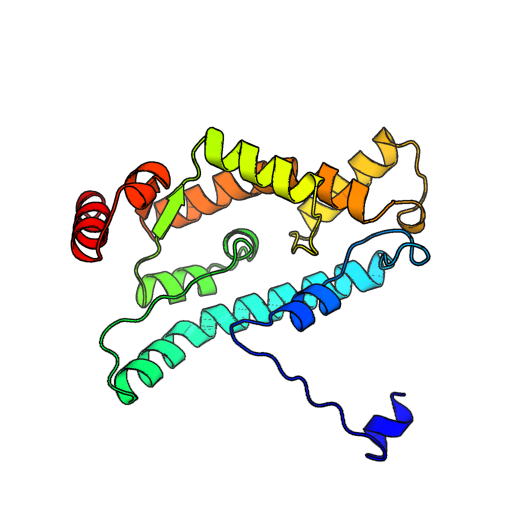89 ASP A N 1
ATOM 682 C CA . ASP A 1 89 ? -10.481 -1.635 -5.396 1.00 91.19 89 ASP A CA 1
ATOM 683 C C . ASP A 1 89 ? -11.616 -2.645 -5.130 1.00 91.19 89 ASP A C 1
ATOM 685 O O . ASP A 1 89 ? -12.300 -3.107 -6.043 1.00 91.19 89 ASP A O 1
ATOM 689 N N . ASP A 1 90 ? -11.797 -3.007 -3.854 1.00 95.62 90 ASP A N 1
ATOM 690 C CA . ASP A 1 90 ? -12.788 -3.979 -3.396 1.00 95.62 90 ASP A CA 1
ATOM 691 C C . ASP A 1 90 ? -13.841 -3.301 -2.511 1.00 95.62 90 ASP A C 1
ATOM 693 O O . ASP A 1 90 ? -13.599 -2.934 -1.362 1.00 95.62 90 ASP A O 1
ATOM 697 N N . GLU A 1 91 ? -15.041 -3.143 -3.066 1.00 95.94 91 GLU A N 1
ATOM 698 C CA . GLU A 1 91 ? -16.159 -2.476 -2.401 1.00 95.94 91 GLU A CA 1
ATOM 699 C C . GLU A 1 91 ? -16.590 -3.183 -1.109 1.00 95.94 91 GLU A C 1
ATOM 701 O O . GLU A 1 91 ? -17.000 -2.522 -0.157 1.00 95.94 91 GLU A O 1
ATOM 706 N N . LYS A 1 92 ? -16.471 -4.516 -1.044 1.00 97.44 92 LYS A N 1
ATOM 707 C CA . LYS A 1 92 ? -16.855 -5.271 0.155 1.00 97.44 92 LYS A CA 1
ATOM 708 C C . LYS A 1 92 ? -15.912 -4.966 1.308 1.00 97.44 92 LYS A C 1
ATOM 710 O O . LYS A 1 92 ? -16.370 -4.844 2.440 1.00 97.44 92 LYS A O 1
ATOM 715 N N . VAL A 1 93 ? -14.617 -4.820 1.017 1.00 97.94 93 VAL A N 1
ATOM 716 C CA . VAL A 1 93 ? -13.619 -4.410 2.013 1.00 97.94 93 VAL A CA 1
ATOM 717 C C . VAL A 1 93 ? -13.976 -3.036 2.568 1.00 97.94 93 VAL A C 1
ATOM 719 O O . VAL A 1 93 ? -14.090 -2.880 3.780 1.00 97.94 93 VAL A O 1
ATOM 722 N N . TYR A 1 94 ? -14.204 -2.050 1.698 1.00 97.75 94 TYR A N 1
ATOM 723 C CA . TYR A 1 94 ? -14.488 -0.683 2.141 1.00 97.75 94 TYR A CA 1
ATOM 724 C C . TYR A 1 94 ? -15.793 -0.585 2.940 1.00 97.75 94 TYR A C 1
ATOM 726 O O . TYR A 1 94 ? -15.809 0.060 3.985 1.00 97.75 94 TYR A O 1
ATOM 734 N N . GLN A 1 95 ? -16.851 -1.278 2.510 1.00 98.00 95 GLN A N 1
ATOM 735 C CA . GLN A 1 95 ? -18.116 -1.350 3.249 1.00 98.00 95 GLN A CA 1
ATOM 736 C C . GLN A 1 95 ? -17.941 -2.014 4.614 1.00 98.00 95 GLN A C 1
ATOM 738 O O . GLN A 1 95 ? -18.339 -1.440 5.622 1.00 98.00 95 GLN A O 1
ATOM 743 N N . SER A 1 96 ? -17.281 -3.176 4.666 1.00 98.12 96 SER A N 1
ATOM 744 C CA . SER A 1 96 ? -17.029 -3.877 5.927 1.00 98.12 96 SER A CA 1
ATOM 745 C C . SER A 1 96 ? -16.236 -3.009 6.906 1.00 98.12 96 SER A C 1
ATOM 747 O O . SER A 1 96 ? -16.536 -3.005 8.099 1.00 98.12 96 SER A O 1
ATOM 749 N N . LEU A 1 97 ? -15.233 -2.268 6.427 1.00 98.00 97 LEU A N 1
ATOM 750 C CA . LEU A 1 97 ? -14.456 -1.358 7.268 1.00 98.00 97 LEU A CA 1
ATOM 751 C C . LEU A 1 97 ? -15.297 -0.176 7.754 1.00 98.00 97 LEU A C 1
ATOM 753 O O . LEU A 1 97 ? -15.227 0.152 8.934 1.00 98.00 97 LEU A O 1
ATOM 757 N N . ALA A 1 98 ? -16.102 0.435 6.886 1.00 97.44 98 ALA A N 1
ATOM 758 C CA . ALA A 1 98 ? -16.958 1.568 7.241 1.00 97.44 98 ALA A CA 1
ATOM 759 C C . ALA A 1 98 ? -18.070 1.188 8.234 1.00 97.44 98 ALA A C 1
ATOM 761 O O . ALA A 1 98 ? -18.452 1.991 9.079 1.00 97.44 98 ALA A O 1
ATOM 762 N N . GLU A 1 99 ? -18.578 -0.044 8.161 1.00 97.81 99 GLU A N 1
ATOM 763 C CA . GLU A 1 99 ? -19.586 -0.561 9.095 1.00 97.81 99 GLU A CA 1
ATOM 764 C C . GLU A 1 99 ? -19.038 -0.759 10.517 1.00 97.81 99 GLU A C 1
ATOM 766 O O . GLU A 1 99 ? -19.791 -0.658 11.486 1.00 97.81 99 GLU A O 1
ATOM 771 N N . HIS A 1 100 ? -17.739 -1.045 10.655 1.00 97.50 100 HIS A N 1
ATOM 772 C CA . HIS A 1 100 ? -17.137 -1.464 11.927 1.00 97.50 100 HIS A CA 1
ATOM 773 C C . HIS A 1 100 ? -16.098 -0.482 12.478 1.00 97.50 100 HIS A C 1
ATOM 775 O O . HIS A 1 100 ? -15.697 -0.601 13.637 1.00 97.50 100 HIS A O 1
ATOM 781 N N . THR A 1 101 ? -15.634 0.473 11.673 1.00 97.00 101 THR A N 1
ATOM 782 C CA . THR A 1 101 ? -14.577 1.422 12.035 1.00 97.00 101 THR A CA 1
ATOM 783 C C . THR A 1 101 ? -14.865 2.815 11.484 1.00 97.00 101 THR A C 1
ATOM 785 O O . THR A 1 101 ? -15.624 2.988 10.535 1.00 97.00 101 THR A O 1
ATOM 788 N N . LEU A 1 102 ? -14.204 3.819 12.061 1.00 96.44 102 LEU A N 1
ATOM 789 C CA . LEU A 1 102 ? -14.129 5.155 11.484 1.00 96.44 102 LEU A CA 1
ATOM 790 C C . LEU A 1 102 ? -12.939 5.209 10.519 1.00 96.44 102 LEU A C 1
ATOM 792 O O . LEU A 1 102 ? -11.788 5.189 10.962 1.00 96.44 102 LEU A O 1
ATOM 796 N N . ILE A 1 103 ? -13.199 5.289 9.213 1.00 97.31 103 ILE A N 1
ATOM 797 C CA . ILE A 1 103 ? -12.127 5.406 8.220 1.00 97.31 103 ILE A CA 1
ATOM 798 C C . ILE A 1 103 ? -11.600 6.844 8.217 1.00 97.31 103 ILE A C 1
ATOM 800 O O . ILE A 1 103 ? -12.329 7.787 7.912 1.00 97.31 103 ILE A O 1
ATOM 804 N N . LEU A 1 104 ? -10.314 7.007 8.532 1.00 96.56 104 LEU A N 1
ATOM 805 C CA . LEU A 1 104 ? -9.636 8.301 8.546 1.00 96.56 104 LEU A CA 1
ATOM 806 C C . LEU A 1 104 ? -8.528 8.342 7.499 1.00 96.56 104 LEU A C 1
ATOM 808 O O . LEU A 1 104 ? -7.518 7.646 7.609 1.00 96.56 104 LEU A O 1
ATOM 812 N N . TYR A 1 105 ? -8.686 9.207 6.502 1.00 96.81 105 TYR A N 1
ATOM 813 C CA . TYR A 1 105 ? -7.612 9.547 5.585 1.00 96.81 105 TYR A CA 1
ATOM 814 C C . TYR A 1 105 ? -6.742 10.659 6.180 1.00 96.81 105 TYR A C 1
ATOM 816 O O . TYR A 1 105 ? -7.165 11.807 6.309 1.00 96.81 105 TYR A O 1
ATOM 824 N N . ILE A 1 106 ? -5.494 10.325 6.514 1.00 95.31 106 ILE A N 1
ATOM 825 C CA . ILE A 1 106 ? -4.499 11.300 6.970 1.00 95.31 106 ILE A CA 1
ATOM 826 C C . ILE A 1 106 ? -3.803 11.903 5.746 1.00 95.31 106 ILE A C 1
ATOM 828 O O . ILE A 1 106 ? -2.898 11.309 5.148 1.00 95.31 106 ILE A O 1
ATOM 832 N N . ARG A 1 107 ? -4.215 13.110 5.362 1.00 94.75 107 ARG A N 1
ATOM 833 C CA . ARG A 1 107 ? -3.699 13.792 4.178 1.00 94.75 107 ARG A CA 1
ATOM 834 C C . ARG A 1 107 ? -2.285 14.312 4.420 1.00 94.75 107 ARG A C 1
ATOM 836 O O . ARG A 1 107 ? -2.018 15.147 5.289 1.00 94.75 107 ARG A O 1
ATOM 843 N N . ALA A 1 108 ? -1.349 13.819 3.613 1.00 91.19 108 ALA A N 1
ATOM 844 C CA . ALA A 1 108 ? 0.036 14.270 3.642 1.00 91.19 108 ALA A CA 1
ATOM 845 C C . ALA A 1 108 ? 0.163 15.692 3.075 1.00 91.19 108 ALA A C 1
ATOM 847 O O . ALA A 1 108 ? -0.267 15.959 1.946 1.00 91.19 108 ALA A O 1
ATOM 848 N N . SER A 1 109 ? 0.826 16.581 3.817 1.00 88.12 109 SER A N 1
ATOM 849 C CA . SER A 1 109 ? 1.180 17.907 3.314 1.00 88.12 109 SER A CA 1
ATOM 850 C C . SER A 1 109 ? 2.249 17.848 2.221 1.00 88.12 109 SER A C 1
ATOM 852 O O . SER A 1 109 ? 2.869 16.809 1.973 1.00 88.12 109 SER A O 1
ATOM 854 N N . LYS A 1 110 ? 2.500 18.978 1.548 1.00 85.62 110 LYS A N 1
ATOM 855 C CA . LYS A 1 110 ? 3.539 19.059 0.507 1.00 85.62 110 LYS A CA 1
ATOM 856 C C . LYS A 1 110 ? 4.926 18.707 1.052 1.00 85.62 110 LYS A C 1
ATOM 858 O O . LYS A 1 110 ? 5.664 17.991 0.385 1.00 85.62 110 LYS A O 1
ATOM 863 N N . VAL A 1 111 ? 5.257 19.169 2.260 1.00 86.25 111 VAL A N 1
ATOM 864 C CA . VAL A 1 111 ? 6.546 18.884 2.910 1.00 86.25 111 VAL A CA 1
ATOM 865 C C . VAL A 1 111 ? 6.664 17.392 3.221 1.00 86.25 111 VAL A C 1
ATOM 867 O O . VAL A 1 111 ? 7.668 16.771 2.871 1.00 86.25 111 VAL A O 1
ATOM 870 N N . ASN A 1 112 ? 5.604 16.792 3.770 1.00 86.44 112 ASN A N 1
ATOM 871 C CA . ASN A 1 112 ? 5.567 15.361 4.075 1.00 86.44 112 ASN A CA 1
ATOM 872 C C . ASN A 1 112 ? 5.701 14.503 2.809 1.00 86.44 112 ASN A C 1
ATOM 874 O O . ASN A 1 112 ? 6.462 13.538 2.796 1.00 86.44 112 ASN A O 1
ATOM 878 N N . LYS A 1 113 ? 5.033 14.881 1.710 1.00 89.19 113 LYS A N 1
ATOM 879 C CA . LYS A 1 113 ? 5.172 14.200 0.411 1.00 89.19 113 LYS A CA 1
ATOM 880 C C . LYS A 1 113 ? 6.612 14.244 -0.108 1.00 89.19 113 LYS A C 1
ATOM 882 O O . LYS A 1 113 ? 7.125 13.206 -0.520 1.00 89.19 113 LYS A O 1
ATOM 887 N N . SER A 1 114 ? 7.279 15.397 -0.044 1.00 91.81 114 SER A N 1
ATOM 888 C CA . SER A 1 114 ? 8.685 15.520 -0.458 1.00 91.81 114 SER A CA 1
ATOM 889 C C . SER A 1 114 ? 9.614 14.636 0.377 1.00 91.81 114 SER A C 1
ATOM 891 O O . SER A 1 114 ? 10.428 13.911 -0.188 1.00 91.81 114 SER A O 1
ATOM 893 N N . ALA A 1 115 ? 9.444 14.621 1.703 1.00 91.62 115 ALA A N 1
ATOM 894 C CA . ALA A 1 115 ? 10.235 13.769 2.592 1.00 91.62 115 ALA A CA 1
ATOM 895 C C . ALA A 1 115 ? 10.004 12.268 2.327 1.00 91.62 115 ALA A C 1
ATOM 897 O O . ALA A 1 115 ? 10.940 11.468 2.375 1.00 91.62 115 ALA A O 1
ATOM 898 N N . LEU A 1 116 ? 8.767 11.866 2.004 1.00 91.06 116 LEU A N 1
ATOM 899 C CA . LEU A 1 116 ? 8.456 10.490 1.608 1.00 91.06 116 LEU A CA 1
ATOM 900 C C . LEU A 1 116 ? 9.171 10.097 0.311 1.00 91.06 116 LEU A C 1
ATOM 902 O O . LEU A 1 116 ? 9.707 8.991 0.234 1.00 91.06 116 LEU A O 1
ATOM 906 N N . ILE A 1 117 ? 9.188 10.989 -0.684 1.00 93.94 117 ILE A N 1
ATOM 907 C CA . ILE A 1 117 ? 9.877 10.770 -1.962 1.00 93.94 117 ILE A CA 1
ATOM 908 C C . ILE A 1 117 ? 11.383 10.626 -1.745 1.00 93.94 117 ILE A C 1
ATOM 910 O O . ILE A 1 117 ? 11.968 9.645 -2.198 1.00 93.94 117 ILE A O 1
ATOM 914 N N . GLU A 1 118 ? 11.999 11.546 -1.001 1.00 94.69 118 GLU A N 1
ATOM 915 C CA . GLU A 1 118 ? 13.429 11.490 -0.682 1.00 94.69 118 GLU A CA 1
ATOM 916 C C . GLU A 1 118 ? 13.790 10.186 0.044 1.00 94.69 118 GLU A C 1
ATOM 918 O O . GLU A 1 118 ? 14.765 9.507 -0.293 1.00 94.69 118 GLU A O 1
ATOM 923 N N . ARG A 1 119 ? 12.962 9.768 1.007 1.00 92.75 119 ARG A N 1
ATOM 924 C CA . ARG A 1 119 ? 13.156 8.500 1.715 1.00 92.75 119 ARG A CA 1
ATOM 925 C C . ARG A 1 119 ? 13.072 7.299 0.776 1.00 92.75 119 ARG A C 1
ATOM 927 O O . ARG A 1 119 ? 13.877 6.384 0.910 1.00 92.75 119 ARG A O 1
ATOM 934 N N . ALA A 1 120 ? 12.123 7.282 -0.157 1.00 91.69 120 ALA A N 1
ATOM 935 C CA . ALA A 1 120 ? 11.991 6.190 -1.121 1.00 91.69 120 ALA A CA 1
ATOM 936 C C . ALA A 1 120 ? 13.155 6.142 -2.122 1.00 91.69 120 ALA A C 1
ATOM 938 O O . ALA A 1 120 ? 13.557 5.058 -2.531 1.00 91.69 120 ALA A O 1
ATOM 939 N N . GLN A 1 121 ? 13.723 7.294 -2.481 1.00 93.62 121 GLN A N 1
ATOM 940 C CA . GLN A 1 121 ? 14.894 7.378 -3.357 1.00 93.62 121 GLN A CA 1
ATOM 941 C C . GLN A 1 121 ? 16.191 6.958 -2.651 1.00 93.62 121 GLN A C 1
ATOM 943 O O . GLN A 1 121 ? 17.053 6.342 -3.270 1.00 93.62 121 GLN A O 1
ATOM 948 N N . THR A 1 122 ? 16.335 7.272 -1.361 1.00 94.44 122 THR A N 1
ATOM 949 C CA . THR A 1 122 ? 17.537 6.929 -0.576 1.00 94.44 122 THR A CA 1
ATOM 950 C C . THR A 1 122 ? 17.498 5.514 -0.003 1.00 94.44 122 THR A C 1
ATOM 952 O O . THR A 1 122 ? 18.537 4.873 0.121 1.00 94.44 122 THR A O 1
ATOM 955 N N . HIS A 1 123 ? 16.309 5.020 0.345 1.00 93.62 123 HIS A N 1
ATOM 956 C CA . HIS A 1 123 ? 16.089 3.706 0.948 1.00 93.62 123 HIS A CA 1
ATOM 957 C C . HIS A 1 123 ? 14.898 3.002 0.275 1.00 93.62 123 HIS A C 1
ATOM 959 O O . HIS A 1 123 ? 13.849 2.824 0.909 1.00 93.62 123 HIS A O 1
ATOM 965 N N . PRO A 1 124 ? 15.029 2.615 -1.007 1.00 93.50 124 PRO A N 1
ATOM 966 C CA . PRO A 1 124 ? 13.964 1.972 -1.767 1.00 93.50 124 PRO A CA 1
ATOM 967 C C . PRO A 1 124 ? 13.557 0.640 -1.133 1.00 93.50 124 PRO A C 1
ATOM 969 O O . PRO A 1 124 ? 14.338 -0.311 -1.041 1.00 93.50 124 PRO A O 1
ATOM 972 N N . LYS A 1 125 ? 12.300 0.572 -0.689 1.00 92.50 125 LYS A N 1
ATOM 973 C CA . LYS A 1 125 ? 11.706 -0.633 -0.104 1.00 92.50 125 LYS A CA 1
ATOM 974 C C . LYS A 1 125 ? 10.829 -1.356 -1.134 1.00 92.50 125 LYS A C 1
ATOM 976 O O . LYS A 1 125 ? 10.240 -0.687 -1.979 1.00 92.50 125 LYS A O 1
ATOM 981 N N . PRO A 1 126 ? 10.705 -2.691 -1.047 1.00 95.00 126 PRO A N 1
ATOM 982 C CA . PRO A 1 126 ? 9.614 -3.441 -1.666 1.00 95.00 126 PRO A CA 1
ATOM 983 C C . PRO A 1 126 ? 8.253 -2.790 -1.397 1.00 95.00 126 PRO A C 1
ATOM 985 O O . PRO A 1 126 ? 7.969 -2.395 -0.264 1.00 95.00 126 PRO A O 1
ATOM 988 N N . LEU A 1 127 ? 7.427 -2.662 -2.434 1.00 95.00 127 LEU A N 1
ATOM 989 C CA . LEU A 1 127 ? 6.122 -2.005 -2.373 1.00 95.00 127 LEU A CA 1
ATOM 990 C C . LEU A 1 127 ? 5.104 -2.768 -3.201 1.00 95.00 127 LEU A C 1
ATOM 992 O O . LEU A 1 127 ? 5.442 -3.343 -4.233 1.00 95.00 127 LEU A O 1
ATOM 996 N N . TYR A 1 128 ? 3.850 -2.708 -2.759 1.00 96.44 128 TYR A N 1
ATOM 997 C CA . TYR A 1 128 ? 2.734 -3.166 -3.563 1.00 96.44 128 TYR A CA 1
ATOM 998 C C . TYR A 1 128 ? 2.331 -2.090 -4.580 1.00 96.44 128 TYR A C 1
ATOM 1000 O O . TYR A 1 128 ? 2.291 -0.904 -4.248 1.00 96.44 128 TYR A O 1
ATOM 1008 N N . TYR A 1 129 ? 2.006 -2.539 -5.787 1.00 97.00 129 TYR A N 1
ATOM 1009 C CA . TYR A 1 129 ? 1.481 -1.789 -6.913 1.00 97.00 129 TYR A CA 1
ATOM 1010 C C . TYR A 1 129 ? 0.248 -2.513 -7.466 1.00 97.00 129 TYR A C 1
ATOM 1012 O O . TYR A 1 129 ? 0.291 -3.737 -7.657 1.00 97.00 129 TYR A O 1
ATOM 1020 N N . GLN A 1 130 ? -0.810 -1.768 -7.788 1.00 96.38 130 GLN A N 1
ATOM 1021 C CA . GLN A 1 130 ? -1.912 -2.291 -8.596 1.00 96.38 130 GLN A CA 1
ATOM 1022 C C . GLN A 1 130 ? -1.397 -2.733 -9.982 1.00 96.38 130 GLN A C 1
ATOM 1024 O O . GLN A 1 130 ? -0.465 -2.146 -10.537 1.00 96.38 130 GLN A O 1
ATOM 1029 N N . ALA A 1 131 ? -1.969 -3.811 -10.526 1.00 95.81 131 ALA A N 1
ATOM 1030 C CA . ALA A 1 131 ? -1.427 -4.503 -11.697 1.00 95.81 131 ALA A CA 1
ATOM 1031 C C . ALA A 1 131 ? -1.366 -3.639 -12.972 1.00 95.81 131 ALA A C 1
ATOM 1033 O O . ALA A 1 131 ? -0.350 -3.653 -13.670 1.00 95.81 131 ALA A O 1
ATOM 1034 N N . ASP A 1 132 ? -2.422 -2.881 -13.269 1.00 96.50 132 ASP A N 1
ATOM 1035 C CA . ASP A 1 132 ? -2.478 -2.005 -14.444 1.00 96.50 132 ASP A CA 1
ATOM 1036 C C . ASP A 1 132 ? -1.535 -0.812 -14.288 1.00 96.50 132 ASP A C 1
ATOM 1038 O O . ASP A 1 132 ? -0.781 -0.511 -15.214 1.00 96.50 132 ASP A O 1
ATOM 1042 N N . PHE A 1 133 ? -1.497 -0.205 -13.095 1.00 97.94 133 PHE A N 1
ATOM 1043 C CA . PHE A 1 133 ? -0.543 0.852 -12.761 1.00 97.94 133 PHE A CA 1
ATOM 1044 C C . PHE A 1 133 ? 0.899 0.370 -12.966 1.00 97.94 133 PHE A C 1
ATOM 1046 O 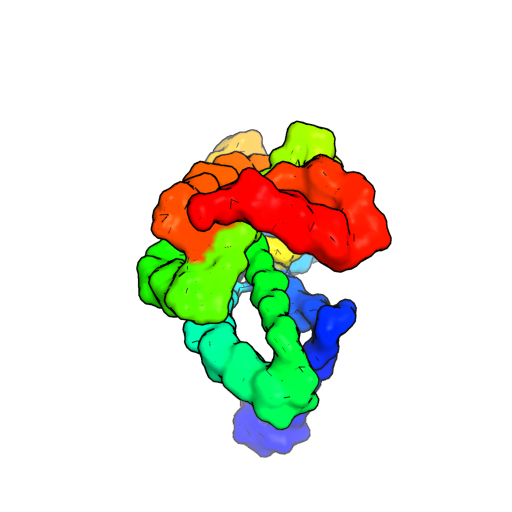O . PHE A 1 133 ? 1.670 1.000 -13.687 1.00 97.94 133 PHE A O 1
ATOM 1053 N N . LEU A 1 134 ? 1.263 -0.781 -12.393 1.00 98.00 134 LEU A N 1
ATOM 1054 C CA . LEU A 1 134 ? 2.603 -1.352 -12.532 1.00 98.00 134 LEU A CA 1
ATOM 1055 C C . LEU A 1 134 ? 2.964 -1.601 -14.000 1.00 98.00 134 LEU A C 1
ATOM 1057 O O . LEU A 1 134 ? 4.068 -1.269 -14.431 1.00 98.00 134 LEU A O 1
ATOM 1061 N N . LYS A 1 135 ? 2.041 -2.188 -14.766 1.00 98.06 135 LYS A N 1
ATOM 1062 C CA . LYS A 1 135 ? 2.242 -2.495 -16.184 1.00 98.06 135 LYS A CA 1
ATOM 1063 C C . LYS A 1 135 ? 2.498 -1.230 -17.003 1.00 98.06 135 LYS A C 1
ATOM 1065 O O . LYS A 1 135 ? 3.411 -1.220 -17.828 1.00 98.06 135 LYS A O 1
ATOM 1070 N N . GLU A 1 136 ? 1.713 -0.181 -16.775 1.00 98.44 136 GLU A N 1
ATOM 1071 C CA . GLU A 1 136 ? 1.881 1.112 -17.440 1.00 98.44 136 GLU A CA 1
ATOM 1072 C C . GLU A 1 136 ? 3.235 1.744 -17.092 1.00 98.44 136 GLU A C 1
ATOM 1074 O O . GLU A 1 136 ? 4.011 2.086 -17.986 1.00 98.44 136 GLU A O 1
ATOM 1079 N N . GLN A 1 137 ? 3.563 1.824 -15.800 1.00 98.56 137 GLN A N 1
ATOM 1080 C CA . GLN A 1 137 ? 4.804 2.448 -15.339 1.00 98.56 137 GLN A CA 1
ATOM 1081 C C . GLN A 1 137 ? 6.056 1.683 -15.785 1.00 98.56 137 GLN A C 1
ATOM 1083 O O . GLN A 1 137 ? 7.061 2.301 -16.132 1.00 98.56 137 GLN A O 1
ATOM 1088 N N . LEU A 1 138 ? 6.008 0.348 -15.852 1.00 98.31 138 LEU A N 1
ATOM 1089 C CA . LEU A 1 138 ? 7.104 -0.450 -16.408 1.00 98.31 138 LEU A CA 1
ATOM 1090 C C . LEU A 1 138 ? 7.351 -0.131 -17.885 1.00 98.31 138 LEU A C 1
ATOM 1092 O O . LEU A 1 138 ? 8.504 0.012 -18.289 1.00 98.31 138 LEU A O 1
ATOM 1096 N N . ALA A 1 139 ? 6.295 0.002 -18.693 1.00 98.31 139 ALA A N 1
ATOM 1097 C CA . ALA A 1 139 ? 6.438 0.334 -20.110 1.00 98.31 139 ALA A CA 1
ATOM 1098 C C . ALA A 1 139 ? 7.079 1.719 -20.310 1.00 98.31 139 ALA A C 1
ATOM 1100 O O . ALA A 1 139 ? 7.961 1.881 -21.162 1.00 98.31 139 ALA A O 1
ATOM 1101 N N . ILE A 1 140 ? 6.678 2.695 -19.489 1.00 98.69 140 ILE A N 1
ATOM 1102 C CA . ILE A 1 140 ? 7.264 4.041 -19.473 1.00 98.69 140 ILE A CA 1
ATOM 1103 C C . ILE A 1 140 ? 8.742 3.962 -19.080 1.00 98.69 140 ILE A C 1
ATOM 1105 O O . ILE A 1 140 ? 9.598 4.409 -19.841 1.00 98.69 140 ILE A O 1
ATOM 1109 N N . TYR A 1 141 ? 9.061 3.315 -17.955 1.00 98.56 141 TYR A N 1
ATOM 1110 C CA . TYR A 1 141 ? 10.431 3.224 -17.452 1.00 98.56 141 TYR A CA 1
ATOM 1111 C C . TYR A 1 141 ? 11.387 2.556 -18.442 1.00 98.56 141 TYR A C 1
ATOM 1113 O O . TYR A 1 141 ? 12.499 3.042 -18.656 1.00 98.56 141 TYR A O 1
ATOM 1121 N N . LEU A 1 142 ? 10.963 1.452 -19.068 1.00 98.38 142 LEU A N 1
ATOM 1122 C CA . LEU A 1 142 ? 11.763 0.761 -20.080 1.00 98.38 142 LEU A CA 1
ATOM 1123 C C . LEU A 1 142 ? 12.069 1.683 -21.267 1.00 98.38 142 LEU A C 1
ATOM 1125 O O . LEU A 1 142 ? 13.213 1.752 -21.713 1.00 98.38 142 LEU A O 1
ATOM 1129 N N . THR A 1 143 ? 11.067 2.434 -21.728 1.00 98.44 143 THR A N 1
ATOM 1130 C CA . THR A 1 143 ? 11.214 3.378 -22.842 1.00 98.44 143 THR A CA 1
ATOM 1131 C C . THR A 1 143 ? 12.160 4.524 -22.482 1.00 98.44 143 THR A C 1
ATOM 1133 O O . THR A 1 143 ? 13.110 4.784 -23.218 1.00 98.44 143 THR A O 1
ATOM 1136 N N . GLU A 1 144 ? 11.952 5.178 -21.336 1.00 98.25 144 GLU A N 1
ATOM 1137 C CA . GLU A 1 144 ? 12.772 6.312 -20.881 1.00 98.25 144 GLU A CA 1
ATOM 1138 C C . GLU A 1 144 ? 14.246 5.936 -20.683 1.00 98.25 144 GLU A C 1
ATOM 1140 O O . GLU A 1 144 ? 15.141 6.736 -20.959 1.00 98.25 144 GLU A O 1
ATOM 1145 N N . ASN A 1 145 ? 14.508 4.703 -20.242 1.00 98.12 145 ASN A N 1
ATOM 1146 C CA . ASN A 1 145 ?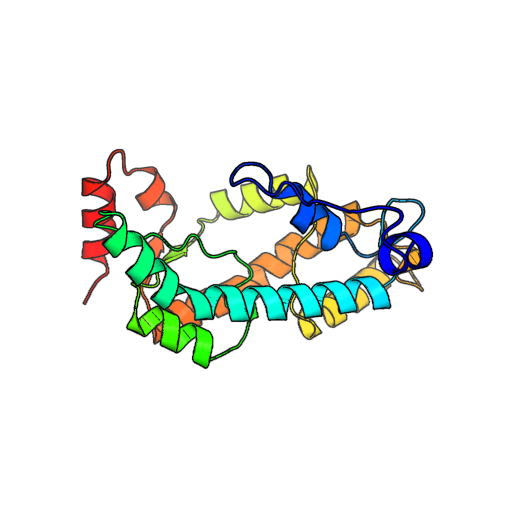 15.855 4.220 -19.939 1.00 98.12 145 ASN A CA 1
ATOM 1147 C C . ASN A 1 145 ? 16.483 3.404 -21.081 1.00 98.12 145 ASN A C 1
ATOM 1149 O O . ASN A 1 145 ? 17.573 2.859 -20.909 1.00 98.12 145 ASN A O 1
ATOM 1153 N N . ASN A 1 146 ? 15.837 3.332 -22.252 1.00 98.00 146 ASN A N 1
ATOM 1154 C CA . ASN A 1 146 ? 16.283 2.543 -23.410 1.00 98.00 146 ASN A CA 1
ATOM 1155 C C . ASN A 1 146 ? 16.559 1.065 -23.068 1.00 98.00 146 ASN A C 1
ATOM 1157 O O . ASN A 1 146 ? 17.520 0.459 -23.551 1.00 98.00 146 ASN A O 1
ATOM 1161 N N . LEU A 1 147 ? 15.718 0.480 -22.217 1.00 98.00 147 LEU A N 1
ATOM 1162 C CA . LEU A 1 147 ? 15.784 -0.919 -21.816 1.00 98.00 147 LEU A CA 1
ATOM 1163 C C . LEU A 1 147 ? 14.786 -1.738 -22.635 1.00 98.00 147 LEU A C 1
ATOM 1165 O O . LEU A 1 147 ? 13.676 -1.299 -22.918 1.00 98.00 147 LEU A O 1
ATOM 1169 N N . THR A 1 148 ? 15.172 -2.954 -23.010 1.00 96.69 148 THR A N 1
ATOM 1170 C CA . THR A 1 148 ? 14.299 -3.865 -23.768 1.00 96.69 148 THR A CA 1
ATOM 1171 C C . THR A 1 148 ? 13.555 -4.824 -22.844 1.00 96.69 148 THR A C 1
ATOM 1173 O O . THR A 1 148 ? 12.405 -5.169 -23.101 1.00 96.69 148 THR A O 1
ATOM 1176 N N . TYR A 1 149 ? 14.198 -5.251 -21.756 1.00 96.94 149 TYR A N 1
ATOM 1177 C CA . TYR A 1 149 ? 13.679 -6.281 -20.864 1.00 96.94 149 TYR A CA 1
ATOM 1178 C C . TYR A 1 149 ? 13.669 -5.817 -19.411 1.00 96.94 149 TYR A C 1
ATOM 1180 O O . TYR A 1 149 ? 14.613 -5.184 -18.940 1.00 96.94 149 TYR A O 1
ATOM 1188 N N . VAL A 1 150 ? 12.646 -6.241 -18.665 1.00 97.00 150 VAL A N 1
ATOM 1189 C CA . VAL A 1 150 ? 12.527 -5.997 -17.217 1.00 97.00 150 VAL A CA 1
ATOM 1190 C C . VAL A 1 150 ? 13.757 -6.489 -16.446 1.00 97.00 150 VAL A C 1
ATOM 1192 O O . VAL A 1 150 ? 14.204 -5.826 -15.519 1.00 97.00 150 VAL A O 1
ATOM 1195 N N . ALA A 1 151 ? 14.380 -7.592 -16.868 1.00 97.00 151 ALA A N 1
ATOM 1196 C CA . ALA A 1 151 ? 15.594 -8.119 -16.240 1.00 97.00 151 ALA A CA 1
ATOM 1197 C C . ALA A 1 151 ? 16.816 -7.177 -16.331 1.00 97.00 151 ALA A C 1
ATOM 1199 O O . ALA A 1 151 ? 17.826 -7.434 -15.686 1.00 97.00 151 ALA A O 1
ATOM 1200 N N . GLN A 1 152 ? 16.752 -6.095 -17.113 1.00 98.06 152 GLN A N 1
ATOM 1201 C CA . GLN A 1 152 ? 17.808 -5.078 -17.181 1.00 98.06 152 GLN A CA 1
ATOM 1202 C C . GLN A 1 152 ? 17.615 -3.948 -16.159 1.00 98.06 152 GLN A C 1
ATOM 1204 O O . GLN A 1 152 ? 18.523 -3.146 -15.956 1.00 98.06 152 GLN A O 1
ATOM 1209 N N . ILE A 1 153 ? 16.441 -3.863 -15.531 1.00 98.56 153 ILE A N 1
ATOM 1210 C CA . ILE A 1 153 ? 16.105 -2.810 -14.575 1.00 98.56 153 ILE A CA 1
ATOM 1211 C C . ILE A 1 153 ? 16.952 -2.973 -13.309 1.00 98.56 153 ILE A C 1
ATOM 1213 O O . ILE A 1 153 ? 16.991 -4.055 -12.725 1.00 98.56 153 ILE A O 1
ATOM 1217 N N . ASN A 1 154 ? 17.582 -1.892 -12.843 1.00 98.44 154 ASN A N 1
ATOM 1218 C CA . ASN A 1 154 ? 18.092 -1.841 -11.475 1.00 98.44 154 ASN A CA 1
ATOM 1219 C C . ASN A 1 154 ? 16.891 -1.708 -10.513 1.00 98.44 154 ASN A C 1
ATOM 1221 O O . ASN A 1 154 ? 16.169 -0.709 -10.604 1.00 98.44 154 ASN A O 1
ATOM 1225 N N . PRO A 1 155 ? 16.655 -2.673 -9.603 1.00 98.00 155 PRO A N 1
ATOM 1226 C CA . PRO A 1 155 ? 15.432 -2.688 -8.798 1.00 98.00 155 PRO A CA 1
ATOM 1227 C C . PRO A 1 155 ? 15.282 -1.468 -7.878 1.00 98.00 155 PRO A C 1
ATOM 1229 O O . PRO A 1 155 ? 14.178 -0.958 -7.700 1.00 98.00 155 PRO A O 1
ATOM 1232 N N . ASP A 1 156 ? 16.386 -0.969 -7.319 1.00 97.88 156 ASP A N 1
ATOM 1233 C CA . ASP A 1 156 ? 16.392 0.196 -6.427 1.00 97.88 156 ASP A CA 1
ATOM 1234 C C . ASP A 1 156 ? 16.111 1.496 -7.177 1.00 97.88 156 ASP A C 1
ATOM 1236 O O . ASP A 1 156 ? 15.300 2.312 -6.734 1.00 97.88 156 ASP A O 1
ATOM 1240 N N . ALA A 1 157 ? 16.726 1.657 -8.349 1.00 98.00 157 ALA A N 1
ATOM 1241 C CA . ALA A 1 157 ? 16.491 2.799 -9.219 1.00 98.00 157 ALA A CA 1
ATOM 1242 C C . ALA A 1 157 ? 15.032 2.850 -9.687 1.00 98.00 157 ALA A C 1
ATOM 1244 O O . ALA A 1 157 ? 14.438 3.927 -9.709 1.00 98.00 157 ALA A O 1
ATOM 1245 N N . PHE A 1 158 ? 14.437 1.698 -10.014 1.00 98.38 158 PHE A N 1
ATOM 1246 C CA . PHE A 1 158 ? 13.029 1.636 -10.396 1.00 98.38 158 PHE A CA 1
ATOM 1247 C C . PHE A 1 158 ? 12.100 2.006 -9.246 1.00 98.38 158 PHE A C 1
ATOM 1249 O O . PHE A 1 158 ? 11.212 2.825 -9.448 1.00 98.38 158 PHE A O 1
ATOM 1256 N N . VAL A 1 159 ? 12.323 1.481 -8.035 1.00 97.81 159 VAL A N 1
ATOM 1257 C CA . VAL A 1 159 ? 11.515 1.846 -6.857 1.00 97.81 159 VAL A CA 1
ATOM 1258 C C . VAL A 1 159 ? 11.601 3.347 -6.571 1.00 97.81 159 VAL A C 1
ATOM 1260 O O . VAL A 1 159 ? 10.572 3.991 -6.363 1.00 97.81 159 VAL A O 1
ATOM 1263 N N . GLY A 1 160 ? 12.808 3.920 -6.593 1.00 97.56 160 GLY A N 1
ATOM 1264 C CA . GLY A 1 160 ? 12.999 5.357 -6.393 1.00 97.56 160 GLY A CA 1
ATOM 1265 C C . GLY A 1 160 ? 12.335 6.206 -7.482 1.00 97.56 160 GLY A C 1
ATOM 1266 O O . GLY A 1 160 ? 11.797 7.275 -7.184 1.00 97.56 160 GLY A O 1
ATOM 1267 N N . TRP A 1 161 ? 12.337 5.720 -8.728 1.00 98.19 161 TRP A N 1
ATOM 1268 C CA . TRP A 1 161 ? 11.691 6.381 -9.860 1.00 98.19 161 TRP A CA 1
ATOM 1269 C C . TRP A 1 161 ? 10.165 6.295 -9.792 1.00 98.19 161 TRP A C 1
ATOM 1271 O O . TRP A 1 161 ? 9.533 7.337 -9.910 1.00 98.19 161 TRP A O 1
ATOM 1281 N N . ILE A 1 162 ? 9.584 5.113 -9.533 1.00 98.25 162 ILE A N 1
ATOM 1282 C CA . ILE A 1 162 ? 8.128 4.875 -9.576 1.00 98.25 162 ILE A CA 1
ATOM 1283 C C . ILE A 1 162 ? 7.385 5.486 -8.384 1.00 98.25 162 ILE A C 1
ATOM 1285 O O . ILE A 1 162 ? 6.199 5.808 -8.470 1.00 98.25 162 ILE A O 1
ATOM 1289 N N . PHE A 1 163 ? 8.056 5.648 -7.240 1.00 97.38 163 PHE A N 1
ATOM 1290 C CA . PHE A 1 163 ? 7.397 6.023 -5.989 1.00 97.38 163 PHE A CA 1
ATOM 1291 C C . PHE A 1 163 ? 6.633 7.365 -6.034 1.00 97.38 163 PHE A C 1
ATOM 1293 O O . PHE A 1 163 ? 5.489 7.398 -5.574 1.00 97.38 163 PHE A O 1
ATOM 1300 N N . PRO A 1 164 ? 7.167 8.466 -6.601 1.00 96.44 164 PRO A N 1
ATOM 1301 C CA . PRO A 1 164 ? 6.397 9.697 -6.783 1.00 96.44 164 PRO A CA 1
ATOM 1302 C C . PRO A 1 164 ? 5.140 9.504 -7.641 1.00 96.44 164 PRO A C 1
ATOM 1304 O O . PRO A 1 164 ? 4.101 10.088 -7.328 1.00 96.44 164 PRO A O 1
ATOM 1307 N N . GLN A 1 165 ? 5.205 8.678 -8.693 1.00 97.75 165 GLN A N 1
ATOM 1308 C CA . GLN A 1 165 ? 4.038 8.372 -9.527 1.00 97.75 165 GLN A CA 1
ATOM 1309 C C . GLN A 1 165 ? 3.011 7.545 -8.749 1.00 97.75 165 GLN A C 1
ATOM 1311 O O . GLN A 1 165 ? 1.820 7.831 -8.829 1.00 97.75 165 GLN A O 1
ATOM 1316 N N . LEU A 1 166 ? 3.463 6.589 -7.930 1.00 97.31 166 LEU A N 1
ATOM 1317 C CA . LEU A 1 166 ? 2.591 5.805 -7.054 1.00 97.31 166 LEU A CA 1
ATOM 1318 C C . LEU A 1 166 ? 1.868 6.699 -6.040 1.00 97.31 166 LEU A C 1
ATOM 1320 O O . LEU A 1 166 ? 0.664 6.564 -5.844 1.00 97.31 166 LEU A O 1
ATOM 1324 N N . LEU A 1 167 ? 2.573 7.647 -5.414 1.00 94.94 167 LEU A N 1
ATOM 1325 C CA . LEU A 1 167 ? 1.939 8.608 -4.511 1.00 94.94 167 LEU A CA 1
ATOM 1326 C C . LEU A 1 167 ? 0.860 9.423 -5.227 1.00 94.94 167 LEU A C 1
ATOM 1328 O O . LEU A 1 167 ? -0.238 9.570 -4.694 1.00 94.94 167 LEU A O 1
ATOM 1332 N N . ALA A 1 168 ? 1.154 9.933 -6.424 1.00 95.38 168 ALA A N 1
ATOM 1333 C CA . ALA A 1 168 ? 0.182 10.679 -7.218 1.00 95.38 168 ALA A CA 1
ATOM 1334 C C . ALA A 1 168 ? -1.027 9.814 -7.613 1.00 95.38 168 ALA A C 1
ATOM 1336 O O . ALA A 1 168 ? -2.156 10.289 -7.542 1.00 95.38 168 ALA A O 1
ATOM 1337 N N . HIS A 1 169 ? -0.798 8.544 -7.958 1.00 96.50 169 HIS A N 1
ATOM 1338 C CA . HIS A 1 169 ? -1.842 7.576 -8.292 1.00 96.50 169 HIS A CA 1
ATOM 1339 C C . HIS A 1 169 ? -2.773 7.276 -7.107 1.00 96.50 169 HIS A C 1
ATOM 1341 O O . HIS A 1 169 ? -3.985 7.161 -7.281 1.00 96.50 169 HIS A O 1
ATOM 1347 N N . ARG A 1 170 ? -2.222 7.184 -5.891 1.00 96.69 170 ARG A N 1
ATOM 1348 C CA . ARG A 1 170 ? -2.983 6.835 -4.682 1.00 96.69 170 ARG A CA 1
ATOM 1349 C C . ARG A 1 170 ? -3.820 7.980 -4.111 1.00 96.69 170 ARG A C 1
ATOM 1351 O O . ARG A 1 170 ? -4.861 7.711 -3.525 1.00 96.69 170 ARG A O 1
ATOM 1358 N N . VAL A 1 171 ? -3.402 9.240 -4.267 1.00 95.75 171 VAL A N 1
ATOM 1359 C CA . VAL A 1 171 ? -4.132 10.410 -3.724 1.00 95.75 171 VAL A CA 1
ATOM 1360 C C . VAL A 1 171 ? -5.627 10.410 -4.083 1.00 95.75 171 VAL A C 1
ATOM 1362 O O . VAL A 1 171 ? -6.426 10.377 -3.150 1.00 95.75 171 VAL A O 1
ATOM 1365 N N . PRO A 1 172 ? -6.036 10.366 -5.367 1.00 96.44 172 PRO A N 1
ATOM 1366 C CA . PRO A 1 172 ? -7.458 10.390 -5.712 1.00 96.44 172 PRO A CA 1
ATOM 1367 C C . PRO A 1 172 ? -8.218 9.156 -5.204 1.00 96.44 172 PRO A C 1
ATOM 1369 O O . PRO A 1 172 ? -9.411 9.235 -4.931 1.00 96.44 172 PRO A O 1
ATOM 1372 N N . LYS A 1 173 ? -7.541 8.011 -5.040 1.00 96.81 173 LYS A N 1
ATOM 1373 C CA . LYS A 1 173 ? -8.148 6.791 -4.488 1.00 96.81 173 LYS A CA 1
ATOM 1374 C C . LYS A 1 173 ? -8.434 6.930 -2.991 1.00 96.81 173 LYS A C 1
ATOM 1376 O O . LYS A 1 173 ? -9.514 6.556 -2.546 1.00 96.81 173 LYS A O 1
ATOM 1381 N N . TYR A 1 174 ? -7.502 7.498 -2.220 1.00 96.88 174 TYR A N 1
ATOM 1382 C CA . TYR A 1 174 ? -7.754 7.818 -0.812 1.00 96.88 174 TYR A CA 1
ATOM 1383 C C . TYR A 1 174 ? -8.882 8.834 -0.652 1.00 96.88 174 TYR A C 1
ATOM 1385 O O . TYR A 1 174 ? -9.754 8.641 0.190 1.00 96.88 174 TYR A O 1
ATOM 1393 N N . GLU A 1 175 ? -8.873 9.889 -1.471 1.00 96.56 175 GLU A N 1
ATOM 1394 C CA . GLU A 1 175 ? -9.909 10.925 -1.454 1.00 96.56 175 GLU A CA 1
ATOM 1395 C C . GLU A 1 175 ? -11.292 10.325 -1.732 1.00 96.56 175 GLU A C 1
ATOM 1397 O O . GLU A 1 175 ? -12.221 10.599 -0.982 1.00 96.56 175 GLU A O 1
ATOM 1402 N N . ALA A 1 176 ? -11.414 9.430 -2.718 1.00 97.06 176 ALA A N 1
ATOM 1403 C CA . ALA A 1 176 ? -12.674 8.757 -3.031 1.00 97.06 176 ALA A CA 1
ATOM 1404 C C . ALA A 1 176 ? -13.181 7.845 -1.896 1.00 97.06 176 ALA A C 1
ATOM 1406 O O . ALA A 1 176 ? -14.385 7.779 -1.647 1.00 97.06 176 ALA A O 1
ATOM 1407 N N . ILE A 1 177 ? -12.282 7.139 -1.197 1.00 97.19 177 ILE A N 1
ATOM 1408 C CA . ILE A 1 177 ? -12.662 6.325 -0.030 1.00 97.19 177 ILE A CA 1
ATOM 1409 C C . ILE A 1 177 ? -13.141 7.228 1.102 1.00 97.19 177 ILE A C 1
ATOM 1411 O O . ILE A 1 177 ? -14.188 6.959 1.683 1.00 97.19 177 ILE A O 1
ATOM 1415 N N . ALA A 1 178 ? -12.403 8.299 1.402 1.00 96.56 178 ALA A N 1
ATOM 1416 C CA . ALA A 1 178 ? -12.786 9.239 2.446 1.00 96.56 178 ALA A CA 1
ATOM 1417 C C . ALA A 1 178 ? -14.131 9.903 2.124 1.00 96.56 178 ALA A C 1
ATOM 1419 O O . ALA A 1 178 ? -15.014 9.885 2.965 1.00 96.56 178 ALA A O 1
ATOM 1420 N N . GLU A 1 179 ? -14.335 10.395 0.899 1.00 96.44 179 GLU A N 1
ATOM 1421 C CA . GLU A 1 179 ? -15.593 11.031 0.478 1.00 96.44 179 GLU A CA 1
ATOM 1422 C C . GLU A 1 179 ? -16.809 10.105 0.634 1.00 96.44 179 GLU A C 1
ATOM 1424 O O . GLU A 1 179 ? -17.898 10.560 0.977 1.00 96.44 179 GLU A O 1
ATOM 1429 N N . LYS A 1 180 ? -16.636 8.803 0.386 1.00 96.56 180 LYS A N 1
ATOM 1430 C CA . LYS A 1 180 ? -17.740 7.838 0.409 1.00 96.56 180 LYS A CA 1
ATOM 1431 C C . LYS A 1 180 ? -17.966 7.186 1.775 1.00 96.56 180 LYS A C 1
ATOM 1433 O O . LYS A 1 180 ? -19.101 6.835 2.090 1.00 96.56 180 LYS A O 1
ATOM 1438 N N . TYR A 1 181 ? -16.901 6.963 2.542 1.00 96.75 181 TYR A N 1
ATOM 1439 C CA . TYR A 1 181 ? -16.909 6.052 3.689 1.00 96.75 181 TYR A CA 1
ATOM 1440 C C . TYR A 1 181 ? -16.240 6.591 4.951 1.00 96.75 181 TYR A C 1
ATOM 1442 O O . TYR A 1 181 ? -16.208 5.886 5.960 1.00 96.75 181 TYR A O 1
ATOM 1450 N N . GLY A 1 182 ? -15.668 7.791 4.922 1.00 96.31 182 GLY A N 1
ATOM 1451 C CA . GLY A 1 182 ? -14.850 8.253 6.030 1.00 96.31 182 GLY A CA 1
ATOM 1452 C C . GLY A 1 182 ? -14.678 9.757 6.083 1.00 96.31 182 GLY A C 1
ATOM 1453 O O . GLY A 1 182 ? -15.517 10.529 5.636 1.00 96.31 182 GLY A O 1
ATOM 1454 N N . TYR A 1 183 ? -13.561 10.163 6.673 1.00 97.31 183 TYR A N 1
ATOM 1455 C CA . TYR A 1 183 ? -13.242 11.565 6.903 1.00 97.31 183 TYR A CA 1
ATOM 1456 C C . TYR A 1 183 ? -11.771 11.820 6.613 1.00 97.31 183 TYR A C 1
ATOM 1458 O O . TYR A 1 183 ? -10.948 10.903 6.590 1.00 97.31 183 TYR A O 1
ATOM 1466 N N . THR A 1 184 ? -11.430 13.084 6.381 1.00 97.25 184 THR A N 1
ATOM 1467 C CA . THR A 1 184 ? -10.052 13.503 6.116 1.00 97.25 184 THR A CA 1
ATOM 1468 C C . THR A 1 184 ? -9.565 14.415 7.227 1.00 97.25 184 THR A C 1
ATOM 1470 O O . THR A 1 184 ? -10.241 15.381 7.565 1.00 97.25 184 THR A O 1
ATOM 1473 N N . ILE A 1 185 ? -8.364 14.149 7.732 1.00 96.88 185 ILE A N 1
ATOM 1474 C CA . ILE A 1 185 ? -7.620 15.058 8.611 1.00 96.88 185 ILE A CA 1
ATOM 1475 C C . ILE A 1 185 ? -6.258 15.361 7.995 1.00 96.88 185 ILE A C 1
ATOM 1477 O O . ILE A 1 185 ? -5.710 14.548 7.245 1.00 96.88 185 ILE A O 1
ATOM 1481 N N . ASP A 1 186 ? -5.684 16.518 8.306 1.00 95.56 186 ASP A N 1
ATOM 1482 C CA . ASP A 1 186 ? -4.357 16.872 7.819 1.00 95.56 186 ASP A CA 1
ATOM 1483 C C . ASP A 1 186 ? -3.261 16.323 8.736 1.00 95.56 186 ASP A C 1
ATOM 1485 O O . ASP A 1 186 ? -3.302 16.439 9.960 1.00 95.56 186 ASP A O 1
ATOM 1489 N N . SER A 1 187 ? -2.234 15.731 8.121 1.00 94.12 187 SER A N 1
ATOM 1490 C CA . SER A 1 187 ? -1.069 15.216 8.852 1.00 94.12 187 SER A CA 1
ATOM 1491 C C . SER A 1 187 ? -0.394 16.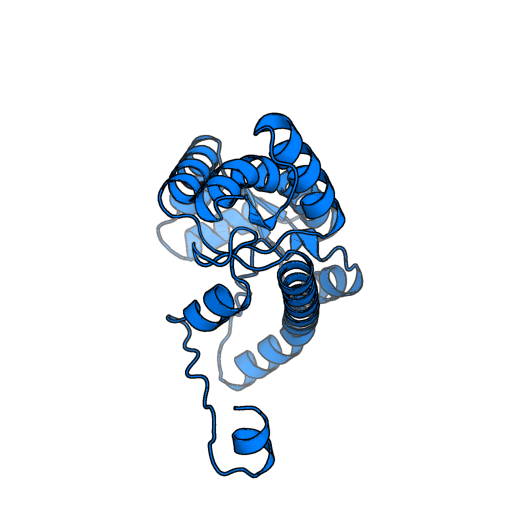285 9.712 1.00 94.12 187 SER A C 1
ATOM 1493 O O . SER A 1 187 ? 0.079 15.967 10.795 1.00 94.12 187 SER A O 1
ATOM 1495 N N . GLU A 1 188 ? -0.348 17.541 9.257 1.00 93.56 188 GLU A N 1
ATOM 1496 C CA . GLU A 1 188 ? 0.270 18.646 10.001 1.00 93.56 188 GLU A CA 1
ATOM 1497 C C . GLU A 1 188 ? -0.456 18.937 11.314 1.00 93.56 188 GLU A C 1
ATOM 1499 O O . GLU A 1 188 ? 0.218 19.084 12.334 1.00 93.56 188 GLU A O 1
ATOM 1504 N N . ASP A 1 189 ? -1.791 18.936 11.305 1.00 94.75 189 ASP A N 1
ATOM 1505 C CA . ASP A 1 189 ? -2.605 19.118 12.509 1.00 94.75 189 ASP A CA 1
ATOM 1506 C C . ASP A 1 189 ? -2.412 17.944 13.469 1.00 94.75 189 ASP A C 1
ATOM 1508 O O . ASP A 1 189 ? -2.148 18.144 14.655 1.00 94.75 189 ASP A O 1
ATOM 1512 N N . LEU A 1 190 ? -2.424 16.716 12.938 1.00 94.81 190 LEU A N 1
ATOM 1513 C CA . LEU A 1 190 ? -2.172 15.514 13.730 1.00 94.81 190 LEU A CA 1
ATOM 1514 C C . LEU A 1 190 ? -0.779 15.533 14.383 1.00 94.81 190 LEU A C 1
ATOM 1516 O O . LEU A 1 190 ? -0.633 15.121 15.531 1.00 94.81 190 LEU A O 1
ATOM 1520 N N . TYR A 1 191 ? 0.247 16.042 13.689 1.00 92.62 191 TYR A N 1
ATOM 1521 C CA . TYR A 1 191 ? 1.600 16.194 14.240 1.00 92.62 191 TYR A CA 1
ATOM 1522 C C . TYR A 1 191 ? 1.696 17.245 15.357 1.00 92.62 191 TYR A C 1
ATOM 1524 O O . TYR A 1 191 ? 2.650 17.195 16.137 1.00 92.62 191 TYR A O 1
ATOM 1532 N N . GLN A 1 192 ? 0.761 18.199 15.442 1.00 94.81 192 GLN A N 1
ATOM 1533 C CA . GLN A 1 192 ? 0.727 19.165 16.546 1.00 94.81 192 GLN A CA 1
ATOM 1534 C C . GLN A 1 192 ? 0.112 18.582 17.821 1.00 94.81 192 GLN A C 1
ATOM 1536 O O . GLN A 1 192 ? 0.403 19.098 18.904 1.00 94.81 192 GLN A O 1
ATOM 1541 N N . CYS A 1 193 ? -0.697 17.522 17.712 1.00 96.94 193 CYS A N 1
ATOM 1542 C CA . CYS A 1 193 ? -1.310 16.863 18.858 1.00 96.94 193 CYS A CA 1
ATOM 1543 C C . CYS A 1 193 ? -0.243 16.236 19.770 1.00 96.94 193 CYS A C 1
ATOM 1545 O O . CYS A 1 193 ? 0.624 15.477 19.337 1.00 96.94 193 CYS A O 1
ATOM 1547 N N . LYS A 1 194 ? -0.325 16.517 21.070 1.00 97.00 194 LYS A N 1
ATOM 1548 C CA . LYS A 1 194 ? 0.632 16.056 22.093 1.00 97.00 194 LYS A CA 1
ATOM 1549 C C . LYS A 1 194 ? 0.081 14.949 22.978 1.00 97.00 194 LYS A C 1
ATOM 1551 O O . LYS A 1 194 ? 0.814 14.381 23.786 1.00 97.00 194 LYS A O 1
ATOM 1556 N N . ASN A 1 195 ? -1.214 14.678 22.883 1.00 96.12 195 ASN A N 1
ATOM 1557 C CA . ASN A 1 195 ? -1.910 13.672 23.672 1.00 96.12 195 ASN A CA 1
ATOM 1558 C C . ASN A 1 195 ? -3.159 13.175 22.929 1.00 96.12 195 ASN A C 1
ATOM 1560 O O . ASN A 1 195 ? -3.581 13.759 21.934 1.00 96.12 195 ASN A O 1
ATOM 1564 N N . ALA A 1 196 ? -3.756 12.096 23.436 1.00 93.50 196 ALA A N 1
ATOM 1565 C CA . ALA A 1 196 ? -4.915 11.465 22.811 1.00 93.50 196 ALA A CA 1
ATOM 1566 C C . ALA A 1 196 ? -6.155 12.376 22.751 1.00 93.50 196 ALA A C 1
ATOM 1568 O O . ALA A 1 196 ? -6.899 12.299 21.781 1.00 93.50 196 ALA A O 1
ATOM 1569 N N . ASN A 1 197 ? -6.372 13.253 23.739 1.00 96.25 197 ASN A N 1
ATOM 1570 C CA . ASN A 1 197 ? -7.539 14.144 23.746 1.00 96.25 197 ASN A CA 1
ATOM 1571 C C . ASN A 1 197 ? -7.493 15.138 22.585 1.00 96.25 197 ASN A C 1
ATOM 1573 O O . ASN A 1 197 ? -8.498 15.315 21.911 1.00 96.25 197 ASN A O 1
ATOM 1577 N N . GLU A 1 198 ? -6.324 15.713 22.303 1.00 97.44 198 GLU A N 1
ATOM 1578 C CA . GLU A 1 198 ? -6.138 16.608 21.153 1.00 97.44 198 GLU A CA 1
ATOM 1579 C C . GLU A 1 198 ? -6.385 15.882 19.819 1.00 97.44 198 GLU A C 1
ATOM 1581 O O . GLU A 1 198 ? -6.957 16.461 18.900 1.00 97.44 198 GLU A O 1
ATOM 1586 N N . VAL A 1 199 ? -6.024 14.595 19.720 1.00 95.56 199 VAL A N 1
ATOM 1587 C CA . VAL A 1 199 ? -6.344 13.771 18.540 1.00 95.56 199 VAL A CA 1
ATOM 1588 C C . VAL A 1 199 ? -7.854 13.538 18.427 1.00 95.56 199 VAL A C 1
ATOM 1590 O O . VAL A 1 199 ? -8.410 13.659 17.338 1.00 95.56 199 VAL A O 1
ATOM 1593 N N . TYR A 1 200 ? -8.539 13.239 19.536 1.00 94.62 200 TYR A N 1
ATOM 1594 C CA . TYR A 1 200 ? -9.997 13.091 19.536 1.00 94.62 200 TYR A CA 1
ATOM 1595 C C . TYR A 1 200 ? -10.711 14.391 19.163 1.00 94.62 200 TYR A C 1
ATOM 1597 O O . TYR A 1 200 ? -11.685 14.346 18.422 1.00 94.62 200 TYR A O 1
ATOM 1605 N N . GLU A 1 201 ? -10.234 15.542 19.637 1.00 96.75 201 GLU A N 1
ATOM 1606 C CA . GLU A 1 201 ? -10.768 16.854 19.257 1.00 96.75 201 GLU A CA 1
ATOM 1607 C C . GLU A 1 201 ? -10.581 17.131 17.761 1.00 96.75 201 GLU A C 1
ATOM 1609 O O . GLU A 1 201 ? -11.529 17.564 17.106 1.00 96.75 201 GLU A O 1
ATOM 1614 N N . LEU A 1 202 ? -9.403 16.819 17.206 1.00 97.19 202 LEU A N 1
ATOM 1615 C CA . LEU A 1 202 ? -9.135 16.941 15.772 1.00 97.19 202 LEU A CA 1
ATOM 1616 C C . LEU A 1 202 ? -10.088 16.073 14.940 1.00 97.19 202 LEU A C 1
ATOM 1618 O O . LEU A 1 202 ? -10.657 16.551 13.962 1.00 97.19 202 LEU A O 1
ATOM 1622 N N . ILE A 1 203 ? -10.284 14.813 15.340 1.00 96.19 203 ILE A N 1
ATOM 1623 C CA . ILE A 1 203 ? -11.206 13.895 14.660 1.00 96.19 203 ILE A CA 1
ATOM 1624 C C . ILE A 1 203 ? -12.647 14.396 14.792 1.00 96.19 203 ILE A C 1
ATOM 1626 O O . ILE A 1 203 ? -13.340 14.506 13.788 1.00 96.19 203 ILE A O 1
ATOM 1630 N N . ASN A 1 204 ? -13.094 14.759 15.997 1.00 95.94 204 ASN A N 1
ATOM 1631 C CA . ASN A 1 204 ? -14.443 15.284 16.224 1.00 95.94 204 ASN A CA 1
ATOM 1632 C C . ASN A 1 204 ? -14.728 16.546 15.401 1.00 95.94 204 ASN A C 1
ATOM 1634 O O . ASN A 1 204 ? -15.872 16.773 15.026 1.00 95.94 204 ASN A O 1
ATOM 1638 N N . GLY A 1 205 ? -13.707 17.356 15.108 1.00 96.25 205 GLY A N 1
ATOM 1639 C CA . GLY A 1 205 ? -13.839 18.551 14.277 1.00 96.25 205 GLY A CA 1
ATOM 1640 C C . GLY A 1 205 ? -14.199 18.280 12.813 1.00 96.25 205 GLY A C 1
ATOM 1641 O O . GLY A 1 205 ? -14.600 19.218 12.126 1.00 96.25 205 GLY A O 1
ATOM 1642 N N . VAL A 1 206 ? -14.059 17.036 12.336 1.00 94.75 206 VAL A N 1
ATOM 1643 C CA . VAL A 1 206 ? -14.394 16.641 10.957 1.00 94.75 206 VAL A CA 1
ATOM 1644 C C . VAL A 1 206 ? -15.585 15.687 10.857 1.00 94.75 206 VAL A C 1
ATOM 1646 O O . VAL A 1 206 ? -15.972 15.366 9.741 1.00 94.75 206 VAL A O 1
ATOM 1649 N N . LEU A 1 207 ? -16.150 15.234 11.981 1.00 93.12 207 LEU A N 1
ATOM 1650 C CA . LEU A 1 207 ? -17.352 14.392 11.994 1.00 93.12 207 LEU A CA 1
ATOM 1651 C C . LEU A 1 207 ? -18.618 15.227 11.731 1.00 93.12 207 LEU A C 1
ATOM 1653 O O . LEU A 1 207 ? -18.678 16.390 12.137 1.00 93.12 207 LEU A O 1
ATOM 1657 N N . ASP A 1 208 ? -19.618 14.610 11.092 1.00 82.31 208 ASP A N 1
ATOM 1658 C CA . ASP A 1 208 ? -20.950 15.195 10.844 1.00 82.31 208 ASP A CA 1
ATOM 1659 C C . ASP A 1 208 ? -21.851 15.246 12.097 1.00 82.31 208 ASP A C 1
ATOM 1661 O O . ASP A 1 208 ? -21.795 14.309 12.933 1.00 82.31 208 ASP A O 1
#

Organism: NCBI:txid652676

pLDDT: mean 93.18, std 7.89, range [59.09, 98.69]

Secondary structure (DSSP, 8-state):
-HHHHHTTSS------BTTBTHHHHHHH--BS-GGGTPBPHHHHHHHHHHHHHHHHHHHHTHHHHHHHHHHTT-S-------GGGGGS--HHHHHHHHHHS-EEEEEPPHHHHHHHHHHHHHSPPP----HHHHHHHHHHHHHHTT-SSGGGS-HHHHHHHHHHHHHHHHHHHHHHHHHHHEEEEEHHHHHH--SHHHHHHHHHTT--

Foldseek 3Di:
DVVCVVVVVDDDDDPDDPVDPVVLQLQLWFFAAVVLRHDDPVSNVVSLVVVLVVLLVVLLCVQVVVVVCVVVVDPDDDDPRDLCPLLSPDPVSLVSCLVRHADEAADEDPVRLVVVLVCCLVPPTRDRDRPVLVVVLVVVVCVVVVHDGRNHDNRSNSRSVCVNVVVVVSVVSSVVSCVVRHWYAYPVQVVVDPDDVSVVVRRVVTDD

Sequence (208 aa):
MGDLLDNQSISIENHITFDNLSSVSAFLGKVGNPEQGGLPIDEFTHRQTLHREAEVNTMLDVPQFIEKSAQQGFNHFINDAGGSLCELDDEKVYQSLAEHTLILYIRASKVNKSALIERAQTHPKPLYYQADFLKEQLAIYLTENNLTYVAQINPDAFVGWIFPQLLAHRVPKYEAIAEKYGYTIDSEDLYQCKNANEVYELINGVLD